Protein AF-A0A956DW83-F1 (afdb_monomer)

Solvent-accessible surface area (backbone atoms only — not comparable to full-atom values): 15510 Å² total; per-residue (Å²): 134,89,87,80,88,87,86,87,84,90,81,89,78,90,74,82,85,78,83,70,83,77,77,75,74,77,67,80,78,74,67,76,78,57,86,72,76,77,81,81,61,69,65,43,69,64,76,50,63,42,50,81,51,61,65,41,52,78,54,50,47,85,55,55,62,46,58,72,47,48,16,15,59,48,55,64,48,57,68,43,86,87,55,35,59,82,58,75,63,76,93,70,26,59,56,56,79,58,51,62,58,68,69,54,41,71,75,66,36,94,62,54,44,25,41,69,56,58,48,85,41,31,36,69,71,87,57,88,87,39,40,38,32,74,30,52,39,54,28,26,18,51,29,24,65,22,53,37,20,34,46,33,27,50,47,88,65,59,54,33,47,51,31,33,54,43,70,86,76,58,67,54,47,24,30,46,28,37,41,37,30,35,25,11,40,42,31,36,29,42,31,36,17,47,40,60,82,90,43,99,74,19,69,72,45,77,44,82,39,85,33,86,36,57,73,52,72,44,78,46,66,50,44,69,42,73,94,77,71,45,71,42,57,67,30,85,34,68,87,58,31,65,35,27,42,33,47,26,40,36,59,92,53,103,78,34,40,14,39,34,33,38,17,26,54,40,42,27,39,30,75,118

Mean predicted aligned error: 11.22 Å

Structure (mmCIF, N/CA/C/O backbone):
data_AF-A0A956DW83-F1
#
_entry.id   AF-A0A956DW83-F1
#
loop_
_atom_site.group_PDB
_atom_site.id
_atom_site.type_symbol
_atom_site.label_atom_id
_atom_site.label_alt_id
_atom_site.label_comp_id
_atom_site.label_asym_id
_atom_site.label_entity_id
_atom_site.label_seq_id
_atom_site.pdbx_PDB_ins_code
_atom_site.Cartn_x
_atom_site.Cartn_y
_atom_site.Cartn_z
_atom_site.occupancy
_atom_site.B_iso_or_equiv
_atom_site.auth_seq_id
_atom_site.auth_comp_id
_atom_site.auth_asym_id
_atom_site.auth_atom_id
_atom_site.pdbx_PDB_model_num
ATOM 1 N N . MET A 1 1 ? -67.455 -29.304 39.550 1.00 46.34 1 MET A N 1
ATOM 2 C CA . MET A 1 1 ? -68.415 -29.579 38.457 1.00 46.34 1 MET A CA 1
ATOM 3 C C . MET A 1 1 ? -67.577 -29.706 37.185 1.00 46.34 1 MET A C 1
ATOM 5 O O . MET A 1 1 ? -67.110 -28.689 36.711 1.00 46.34 1 MET A O 1
ATOM 9 N N . MET A 1 2 ? -67.048 -30.864 36.772 1.00 48.38 2 MET A N 1
ATOM 10 C CA . MET A 1 2 ? -67.710 -32.094 36.299 1.00 48.38 2 MET A CA 1
ATOM 11 C C . MET A 1 2 ? -68.859 -31.820 35.325 1.00 48.38 2 MET A C 1
ATOM 13 O O . MET A 1 2 ? -69.961 -31.599 35.806 1.00 48.38 2 MET A O 1
ATOM 17 N N . VAL A 1 3 ? -68.594 -31.903 34.011 1.00 48.09 3 VAL A N 1
ATOM 18 C CA . VAL A 1 3 ? -69.379 -32.685 33.029 1.00 48.09 3 VAL A CA 1
ATOM 19 C C . VAL A 1 3 ? -68.431 -33.176 31.919 1.00 48.09 3 VAL A C 1
ATOM 21 O O . VAL A 1 3 ? -67.536 -32.456 31.486 1.00 48.09 3 VAL A O 1
ATOM 24 N N . ALA A 1 4 ? -68.615 -34.433 31.520 1.00 46.31 4 ALA A N 1
ATOM 25 C CA . ALA A 1 4 ? -67.810 -35.215 30.588 1.00 46.31 4 ALA A CA 1
ATOM 26 C C . ALA A 1 4 ? -68.412 -35.281 29.161 1.00 46.31 4 ALA A C 1
ATOM 28 O O . ALA A 1 4 ? -69.623 -35.166 29.032 1.00 46.31 4 ALA A O 1
ATOM 29 N N . SER A 1 5 ? -67.538 -35.530 28.160 1.00 52.44 5 SER A N 1
ATOM 30 C CA . SER A 1 5 ? -67.631 -36.379 26.927 1.00 52.44 5 SER A CA 1
ATOM 31 C C . SER A 1 5 ? -68.971 -36.548 26.162 1.00 52.44 5 SER A C 1
ATOM 33 O O . SER A 1 5 ? -69.990 -36.740 26.817 1.00 52.44 5 SER A O 1
ATOM 35 N N . PRO A 1 6 ? -68.994 -36.700 24.801 1.00 58.94 6 PRO A N 1
ATOM 36 C CA . PRO A 1 6 ? -68.433 -37.920 24.171 1.00 58.94 6 PRO A CA 1
ATOM 37 C C . PRO A 1 6 ? -67.983 -37.898 22.668 1.00 58.94 6 PRO A C 1
ATOM 39 O O . PRO A 1 6 ? -68.499 -37.177 21.828 1.00 58.94 6 PRO A O 1
ATOM 42 N N . LYS A 1 7 ? -67.035 -38.807 22.369 1.00 49.94 7 LYS A N 1
ATOM 43 C CA . LYS A 1 7 ? -66.945 -39.843 21.298 1.00 49.94 7 LYS A CA 1
ATOM 44 C C . LYS A 1 7 ? -67.271 -39.609 19.793 1.00 49.94 7 LYS A C 1
ATOM 46 O O . LYS A 1 7 ? -68.413 -39.403 19.416 1.00 49.94 7 LYS A O 1
ATOM 51 N N . LEU A 1 8 ? -66.275 -40.060 18.999 1.00 50.69 8 LEU A N 1
ATOM 52 C CA . LEU A 1 8 ? -66.293 -40.947 17.803 1.00 50.69 8 LEU A CA 1
ATOM 53 C C . LEU A 1 8 ? -66.839 -40.446 16.450 1.00 50.69 8 LEU A C 1
ATOM 55 O O . LEU A 1 8 ? -68.034 -40.241 16.303 1.00 50.69 8 LEU A O 1
ATOM 59 N N . LEU A 1 9 ? -66.003 -40.564 15.402 1.00 48.97 9 LEU A N 1
ATOM 60 C CA . LEU A 1 9 ? -66.235 -41.523 14.304 1.00 48.97 9 LEU A CA 1
ATOM 61 C C . LEU A 1 9 ? -64.979 -41.753 13.443 1.00 48.97 9 LEU A C 1
ATOM 63 O O . LEU A 1 9 ? -64.268 -40.830 13.061 1.00 48.97 9 LEU A O 1
ATOM 67 N N . ARG A 1 10 ? -64.721 -43.038 13.174 1.00 55.72 10 ARG A N 1
ATOM 68 C CA . ARG A 1 10 ? -63.717 -43.572 12.246 1.00 55.72 10 ARG A CA 1
ATOM 69 C C . ARG A 1 10 ? -64.159 -43.331 10.799 1.00 55.72 10 ARG A C 1
ATOM 71 O O . ARG A 1 10 ? -65.319 -43.580 10.489 1.00 55.72 10 ARG A O 1
ATOM 78 N N . ALA A 1 11 ? -63.213 -43.046 9.909 1.00 45.75 11 ALA A N 1
ATOM 79 C CA . ALA A 1 11 ? -63.318 -43.425 8.503 1.00 45.75 11 ALA A CA 1
ATOM 80 C C . ALA A 1 11 ? -61.955 -43.928 8.012 1.00 45.75 11 ALA A C 1
ATOM 82 O O . ALA A 1 11 ? -61.006 -43.180 7.802 1.00 45.75 11 ALA A O 1
ATOM 83 N N . THR A 1 12 ? -61.880 -45.248 7.900 1.00 54.91 12 THR A N 1
ATOM 84 C CA . THR A 1 12 ? -60.897 -46.018 7.147 1.00 54.91 12 THR A CA 1
ATOM 85 C C . THR A 1 12 ? -61.056 -45.729 5.656 1.00 54.91 12 THR A C 1
ATOM 87 O O . THR A 1 12 ? -62.099 -46.054 5.093 1.00 54.91 12 THR A O 1
ATOM 90 N N . ALA A 1 13 ? -60.026 -45.192 5.005 1.00 48.50 13 ALA A N 1
ATOM 91 C CA . ALA A 1 13 ? -59.905 -45.219 3.552 1.00 48.50 13 ALA A CA 1
ATOM 92 C C . ALA A 1 13 ? -58.630 -45.984 3.195 1.00 48.50 13 ALA A C 1
ATOM 94 O O . ALA A 1 13 ? -57.511 -45.530 3.426 1.00 48.50 13 ALA A O 1
ATOM 95 N N . TRP A 1 14 ? -58.844 -47.202 2.708 1.00 47.75 14 TRP A N 1
ATOM 96 C CA . TRP A 1 14 ? -57.849 -48.020 2.041 1.00 47.75 14 TRP A CA 1
ATOM 97 C C . TRP A 1 14 ? -57.497 -47.351 0.712 1.00 47.75 14 TRP A C 1
ATOM 99 O O . TRP A 1 14 ? -58.364 -47.226 -0.149 1.00 47.75 14 TRP A O 1
ATOM 109 N N . SER A 1 15 ? -56.237 -46.967 0.536 1.00 50.09 15 SER A N 1
ATOM 110 C CA . SER A 1 15 ? -55.698 -46.586 -0.769 1.00 50.09 15 SER A CA 1
ATOM 111 C C . SER A 1 15 ? -54.535 -47.507 -1.089 1.00 50.09 15 SER A C 1
ATOM 113 O O . SER A 1 15 ? -53.575 -47.626 -0.330 1.00 50.09 15 SER A O 1
ATOM 115 N N . ALA A 1 16 ? -54.715 -48.220 -2.193 1.00 47.06 16 ALA A N 1
ATOM 116 C CA . ALA A 1 16 ? -53.855 -49.262 -2.709 1.00 47.06 16 ALA A CA 1
ATOM 117 C C . ALA A 1 16 ? -52.392 -48.810 -2.815 1.00 47.06 16 ALA A C 1
ATOM 119 O O . ALA A 1 16 ? -52.086 -47.807 -3.462 1.00 47.06 16 ALA A O 1
ATOM 120 N N . LEU A 1 17 ? -51.491 -49.604 -2.230 1.00 44.12 17 LEU A N 1
ATOM 121 C CA . LEU A 1 17 ? -50.081 -49.608 -2.599 1.00 44.12 17 LEU A CA 1
ATOM 122 C C . LEU A 1 17 ? -49.974 -50.002 -4.079 1.00 44.12 17 LEU A C 1
ATOM 124 O O . LEU A 1 17 ? -50.038 -51.182 -4.421 1.00 44.12 17 LEU A O 1
ATOM 128 N N . TYR A 1 18 ? -49.779 -49.021 -4.955 1.00 45.72 18 TYR A N 1
ATOM 129 C CA . TYR A 1 18 ? -49.138 -49.261 -6.240 1.00 45.72 18 TYR A CA 1
ATOM 130 C C . TYR A 1 18 ? -47.630 -49.333 -5.995 1.00 45.72 18 TYR A C 1
ATOM 132 O O . TYR A 1 18 ? -46.951 -48.316 -5.869 1.00 45.72 18 TYR A O 1
ATOM 140 N N . LEU A 1 19 ? -47.111 -50.557 -5.902 1.00 44.66 19 LEU A N 1
ATOM 141 C CA . LEU A 1 19 ? -45.690 -50.838 -6.072 1.00 44.66 19 LEU A CA 1
ATOM 142 C C . LEU A 1 19 ? -45.335 -50.553 -7.535 1.00 44.66 19 LEU A C 1
ATOM 144 O O . LEU A 1 19 ? -45.437 -51.427 -8.391 1.00 44.66 19 LEU A O 1
ATOM 148 N N . VAL A 1 20 ? -44.954 -49.312 -7.831 1.00 50.88 20 VAL A N 1
ATOM 149 C CA . VAL A 1 20 ? -44.184 -49.018 -9.040 1.00 50.88 20 VAL A CA 1
ATOM 150 C C . VAL A 1 20 ? -42.771 -49.530 -8.766 1.00 50.88 20 VAL A C 1
ATOM 152 O O . VAL A 1 20 ? -42.139 -49.042 -7.825 1.00 50.88 20 VAL A O 1
ATOM 155 N N . PRO A 1 21 ? -42.243 -50.501 -9.531 1.00 46.41 21 PRO A N 1
ATOM 156 C CA . PRO A 1 21 ? -40.825 -50.789 -9.482 1.00 46.41 21 PRO A CA 1
ATOM 157 C C . PRO A 1 21 ? -40.113 -49.573 -10.079 1.00 46.41 21 PRO A C 1
ATOM 159 O O . PRO A 1 21 ? -39.973 -49.455 -11.296 1.00 46.41 21 PRO A O 1
ATOM 162 N N . LEU A 1 22 ? -39.689 -48.636 -9.226 1.00 49.66 22 LEU A N 1
ATOM 163 C CA . LEU A 1 22 ? -38.626 -47.713 -9.593 1.00 49.66 22 LEU A CA 1
ATOM 164 C C . LEU A 1 22 ? -37.387 -48.587 -9.783 1.00 49.66 22 LEU A C 1
ATOM 166 O O . LEU A 1 22 ? -36.686 -48.930 -8.831 1.00 49.66 22 LEU A O 1
ATOM 170 N N . ALA A 1 23 ? -37.141 -48.985 -11.027 1.00 50.56 23 ALA A N 1
ATOM 171 C CA . ALA A 1 23 ? -35.805 -49.323 -11.461 1.00 50.56 23 ALA A CA 1
ATOM 172 C C . ALA A 1 23 ? -34.980 -48.042 -11.304 1.00 50.56 23 ALA A C 1
ATOM 174 O O . ALA A 1 23 ? -34.901 -47.217 -12.212 1.00 50.56 23 ALA A O 1
ATOM 175 N N . VAL A 1 24 ? -34.424 -47.840 -10.107 1.00 53.03 24 VAL A N 1
ATOM 176 C CA . VAL A 1 24 ? -33.312 -46.922 -9.904 1.00 53.03 24 VAL A CA 1
ATOM 177 C C . VAL A 1 24 ? -32.179 -47.539 -10.703 1.00 53.03 24 VAL A C 1
ATOM 179 O O . VAL A 1 24 ? -31.464 -48.423 -10.232 1.00 53.03 24 VAL A O 1
ATOM 182 N N . ALA A 1 25 ? -32.075 -47.133 -11.965 1.00 51.25 25 ALA A N 1
ATOM 183 C CA . ALA A 1 25 ? -30.834 -47.243 -12.689 1.00 51.25 25 ALA A CA 1
ATOM 184 C C . ALA A 1 25 ? -29.830 -46.449 -11.854 1.00 51.25 25 ALA A C 1
ATOM 186 O O . ALA A 1 25 ? -29.801 -45.220 -11.898 1.00 51.25 25 ALA A O 1
ATOM 187 N N . LEU A 1 26 ? -29.059 -47.164 -11.034 1.00 52.94 26 LEU A N 1
ATOM 188 C CA . LEU A 1 26 ? -27.782 -46.708 -10.516 1.00 52.94 26 LEU A CA 1
ATOM 189 C C . LEU A 1 26 ? -26.896 -46.507 -11.746 1.00 52.94 26 LEU A C 1
ATOM 191 O O . LEU A 1 26 ? -26.059 -47.342 -12.075 1.00 52.94 26 LEU A O 1
ATOM 195 N N . ALA A 1 27 ? -27.146 -45.427 -12.487 1.00 54.97 27 ALA A N 1
ATOM 196 C CA . ALA A 1 27 ? -26.129 -44.859 -13.332 1.00 54.97 27 ALA A CA 1
ATOM 197 C C . ALA A 1 27 ? -24.989 -44.546 -12.362 1.00 54.97 27 ALA A C 1
ATOM 199 O O . ALA A 1 27 ? -25.228 -43.820 -11.390 1.00 54.97 27 ALA A O 1
ATOM 200 N N . PRO A 1 28 ? -23.794 -45.132 -12.533 1.00 56.00 28 PRO A N 1
ATOM 201 C CA . PRO A 1 28 ? -22.649 -44.664 -11.791 1.00 56.00 28 PRO A CA 1
ATOM 202 C C . PRO A 1 28 ? -22.510 -43.192 -12.159 1.00 56.00 28 PRO A C 1
ATOM 204 O O . PRO A 1 28 ? -22.064 -42.845 -13.249 1.00 56.00 28 PRO A O 1
ATOM 207 N N . THR A 1 29 ? -22.923 -42.308 -11.256 1.00 58.72 29 THR A N 1
ATOM 208 C CA . THR A 1 29 ? -22.487 -40.922 -11.248 1.00 58.72 29 THR A CA 1
ATOM 209 C C . THR A 1 29 ? -21.026 -40.941 -10.823 1.00 58.72 29 THR A C 1
ATOM 211 O O . THR A 1 29 ? -20.645 -40.392 -9.796 1.00 58.72 29 THR A O 1
ATOM 214 N N . THR A 1 30 ? -20.177 -41.552 -11.648 1.00 55.62 30 THR A N 1
ATOM 215 C CA . THR A 1 30 ? -18.829 -41.058 -11.885 1.00 55.62 30 THR A CA 1
ATOM 216 C C . THR A 1 30 ? -18.998 -39.737 -12.630 1.00 55.62 30 THR A C 1
ATOM 218 O O . THR A 1 30 ? -18.646 -39.607 -13.799 1.00 55.62 30 THR A O 1
ATOM 221 N N . ALA A 1 31 ? -19.640 -38.767 -11.974 1.00 60.16 31 ALA A N 1
ATOM 222 C CA . ALA A 1 31 ? -19.435 -37.379 -12.297 1.00 60.16 31 ALA A CA 1
ATOM 223 C C . ALA A 1 31 ? -17.948 -37.185 -12.038 1.00 60.16 31 ALA A C 1
ATOM 225 O O . ALA A 1 31 ? -17.481 -37.322 -10.907 1.00 60.16 31 ALA A O 1
ATOM 226 N N . CYS A 1 32 ? -17.209 -37.056 -13.130 1.00 57.06 32 CYS A N 1
ATOM 227 C CA . CYS A 1 32 ? -15.780 -36.874 -13.138 1.00 57.06 32 CYS A CA 1
ATOM 228 C C . CYS A 1 32 ? -15.461 -35.620 -12.323 1.00 57.06 32 CYS A C 1
ATOM 230 O O . CYS A 1 32 ? -15.428 -34.519 -12.866 1.00 57.06 32 CYS A O 1
ATOM 232 N N . PHE A 1 33 ? -15.194 -35.783 -11.028 1.00 59.16 33 PHE A N 1
ATOM 233 C CA . PHE A 1 33 ? -14.235 -34.928 -10.358 1.00 59.16 33 PHE A CA 1
ATOM 234 C C . PHE A 1 33 ? -12.913 -35.219 -11.061 1.00 59.16 33 PHE A C 1
ATOM 236 O O . PHE A 1 33 ? -12.160 -36.114 -10.678 1.00 59.16 33 PHE A O 1
ATOM 243 N N . GLY A 1 34 ? -12.684 -34.520 -12.177 1.00 67.75 34 GLY A N 1
ATOM 244 C CA . GLY A 1 34 ? -11.334 -34.336 -12.676 1.00 67.75 34 GLY A CA 1
ATOM 245 C C . GLY A 1 34 ? -10.463 -33.813 -11.531 1.00 67.75 34 GLY A C 1
ATOM 246 O O . GLY A 1 34 ? -11.001 -33.344 -10.521 1.00 67.75 34 GLY A O 1
ATOM 247 N N . PRO A 1 35 ? -9.132 -33.921 -11.646 1.00 64.75 35 PRO A N 1
ATOM 248 C CA . PRO A 1 35 ? -8.252 -33.319 -10.657 1.00 64.75 35 PRO A CA 1
ATOM 249 C C . PRO A 1 35 ? -8.718 -31.881 -10.411 1.00 64.75 35 PRO A C 1
ATOM 251 O O . PRO A 1 35 ? -8.858 -31.104 -11.359 1.00 64.75 35 PRO A O 1
ATOM 254 N N . LEU A 1 36 ? -9.059 -31.581 -9.153 1.00 56.66 36 LEU A N 1
ATOM 255 C CA . LEU A 1 36 ? -9.350 -30.213 -8.746 1.00 56.66 36 LEU A CA 1
ATOM 256 C C . LEU A 1 36 ? -8.126 -29.372 -9.135 1.00 56.66 36 LEU A C 1
ATOM 258 O O . LEU A 1 36 ? -7.003 -29.880 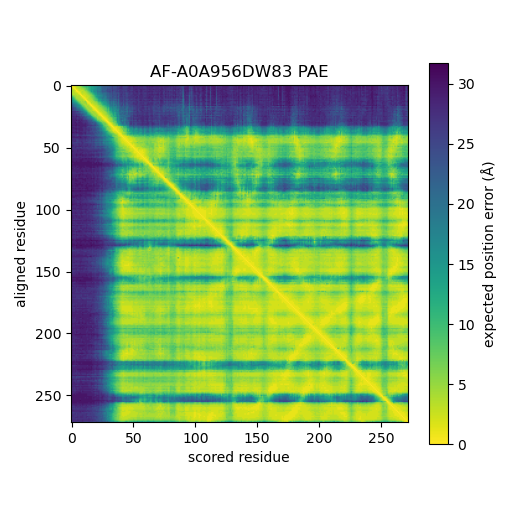-9.016 1.00 56.66 36 LEU A O 1
ATOM 262 N N . PRO A 1 37 ? -8.315 -28.141 -9.640 1.00 64.06 37 PRO A N 1
ATOM 263 C CA . PRO A 1 37 ? -7.184 -27.257 -9.877 1.00 64.06 37 PRO A CA 1
ATOM 264 C C . PRO A 1 37 ? -6.361 -27.157 -8.590 1.00 64.06 37 PRO A C 1
ATOM 266 O O . PRO A 1 37 ? -6.914 -27.256 -7.490 1.00 64.06 37 PRO A O 1
ATOM 269 N N . GLU A 1 38 ? -5.044 -27.010 -8.731 1.00 65.00 38 GLU A N 1
ATOM 270 C CA . GLU A 1 38 ? -4.185 -26.754 -7.576 1.00 65.00 38 GLU A CA 1
ATOM 271 C C . GLU A 1 38 ? -4.765 -25.588 -6.772 1.00 65.00 38 GLU A C 1
ATOM 273 O O . GLU A 1 38 ? -5.288 -24.627 -7.349 1.00 65.00 38 GLU A O 1
ATOM 278 N N . ALA A 1 39 ? -4.737 -25.715 -5.443 1.00 66.94 39 ALA A N 1
ATOM 279 C CA . ALA A 1 39 ? -5.221 -24.659 -4.572 1.00 66.94 39 ALA A CA 1
ATOM 280 C C . ALA A 1 39 ? -4.480 -23.367 -4.930 1.00 66.94 39 ALA A C 1
ATOM 282 O O . ALA A 1 39 ? -3.250 -23.346 -4.986 1.00 66.94 39 ALA A O 1
ATOM 283 N N . LEU A 1 40 ? -5.238 -22.313 -5.220 1.00 70.06 40 LEU A N 1
ATOM 284 C CA . LEU A 1 40 ? -4.676 -20.995 -5.470 1.00 70.06 40 LEU A CA 1
ATOM 285 C C . LEU A 1 40 ? -3.969 -20.534 -4.191 1.00 70.06 40 LEU A C 1
ATOM 287 O O . LEU A 1 40 ? -4.599 -20.432 -3.141 1.00 70.06 40 LEU A O 1
ATOM 291 N N . THR A 1 41 ? -2.662 -20.291 -4.277 1.00 83.38 41 THR A N 1
ATOM 292 C CA . THR A 1 41 ? -1.901 -19.661 -3.195 1.00 83.38 41 THR A CA 1
ATOM 293 C C . THR A 1 41 ? -2.122 -18.157 -3.266 1.00 83.38 41 THR A C 1
ATOM 295 O O . THR A 1 41 ? -1.749 -17.527 -4.258 1.00 83.38 41 THR A O 1
ATOM 298 N N . CYS A 1 42 ? -2.717 -17.596 -2.217 1.00 86.44 42 CYS A N 1
ATOM 299 C CA . CYS A 1 42 ? -3.006 -16.172 -2.100 1.00 86.44 42 CYS A CA 1
ATOM 300 C C . CYS A 1 42 ? -2.045 -15.498 -1.099 1.00 86.44 42 CYS A C 1
ATOM 302 O O . CYS A 1 42 ? -1.901 -16.017 0.008 1.00 86.44 42 CYS A O 1
ATOM 304 N N . PRO A 1 43 ? -1.430 -14.347 -1.442 1.00 87.25 43 PRO A N 1
ATOM 305 C CA . PRO A 1 43 ? -1.373 -13.766 -2.785 1.00 87.25 43 PRO A CA 1
ATOM 306 C C . PRO A 1 43 ? -0.366 -14.527 -3.683 1.00 87.25 43 PRO A C 1
ATOM 308 O O . PRO A 1 43 ? 0.649 -15.036 -3.199 1.00 87.25 43 PRO A O 1
ATOM 311 N N . PRO A 1 44 ? -0.592 -14.611 -5.005 1.00 88.44 44 PRO A N 1
ATOM 312 C CA . PRO A 1 44 ? 0.297 -15.319 -5.922 1.00 88.44 44 PRO A CA 1
ATOM 313 C C . PRO A 1 44 ? 1.627 -14.578 -6.090 1.00 88.44 44 PRO A C 1
ATOM 315 O O . PRO A 1 44 ? 1.747 -13.390 -5.797 1.00 88.44 44 PRO A O 1
ATOM 318 N N . ALA A 1 45 ? 2.655 -15.253 -6.604 1.00 88.75 45 ALA A N 1
ATOM 319 C CA . ALA A 1 45 ? 3.906 -14.592 -6.984 1.00 88.75 45 ALA A CA 1
ATOM 320 C C . ALA A 1 45 ? 3.679 -13.504 -8.054 1.00 88.75 45 ALA A C 1
ATOM 322 O O . ALA A 1 45 ? 2.644 -13.470 -8.722 1.00 88.75 45 ALA A O 1
ATOM 323 N N . ALA A 1 46 ? 4.672 -12.634 -8.250 1.00 86.19 46 ALA A N 1
ATOM 324 C CA . ALA A 1 46 ? 4.600 -11.611 -9.284 1.00 86.19 46 ALA A CA 1
ATOM 325 C C . ALA A 1 46 ? 4.353 -12.211 -10.672 1.00 86.19 46 ALA A C 1
ATOM 327 O O . ALA A 1 46 ? 5.121 -13.055 -11.139 1.00 86.19 46 ALA A O 1
ATOM 328 N N . LYS A 1 47 ? 3.306 -11.741 -11.361 1.00 85.69 47 LYS A N 1
ATOM 329 C CA . LYS A 1 47 ? 2.982 -12.226 -12.716 1.00 85.69 47 LYS A CA 1
ATOM 330 C C . LYS A 1 47 ? 3.949 -11.692 -13.763 1.00 85.69 47 LYS A C 1
ATOM 332 O O . LYS A 1 47 ? 4.083 -12.274 -14.838 1.00 85.69 47 LYS A O 1
ATOM 337 N N . VAL A 1 48 ? 4.613 -10.579 -13.461 1.00 82.62 48 VAL A N 1
ATOM 338 C CA . VAL A 1 48 ? 5.596 -9.968 -14.347 1.00 82.62 48 VAL A CA 1
ATOM 339 C C . VAL A 1 48 ? 6.975 -10.034 -13.727 1.00 82.62 48 VAL A C 1
ATOM 341 O O . VAL A 1 48 ? 7.199 -9.621 -12.590 1.00 82.62 48 VAL A O 1
ATOM 344 N N . LYS A 1 49 ? 7.917 -10.568 -14.498 1.00 84.38 49 LYS A N 1
ATOM 345 C CA . LYS A 1 49 ? 9.311 -10.642 -14.090 1.00 84.38 49 LYS A CA 1
ATOM 346 C C . LYS A 1 49 ? 9.942 -9.256 -14.175 1.00 84.38 49 LYS A C 1
ATOM 348 O O . LYS A 1 49 ? 9.861 -8.616 -15.223 1.00 84.38 49 LYS A O 1
ATOM 353 N N . ALA A 1 50 ? 10.605 -8.839 -13.101 1.00 83.12 50 ALA A N 1
ATOM 354 C CA . ALA A 1 50 ? 11.397 -7.624 -13.128 1.00 83.12 50 ALA A CA 1
ATOM 355 C C . ALA A 1 50 ? 12.636 -7.790 -14.030 1.00 83.12 50 ALA A C 1
ATOM 357 O O . ALA A 1 50 ? 13.272 -8.846 -14.077 1.00 83.12 50 ALA A O 1
ATOM 358 N N . GLY A 1 51 ? 12.957 -6.742 -14.777 1.00 83.19 51 GLY A N 1
ATOM 359 C CA . GLY A 1 51 ? 14.222 -6.544 -15.464 1.00 83.19 51 GLY A CA 1
ATOM 360 C C . GLY A 1 51 ? 15.269 -5.905 -14.549 1.00 83.19 51 GLY A C 1
ATOM 361 O O . GLY A 1 51 ? 15.082 -5.762 -13.344 1.00 83.19 51 GLY A O 1
ATOM 362 N N . ASN A 1 52 ? 16.392 -5.487 -15.135 1.00 80.56 52 ASN A N 1
ATOM 363 C CA . ASN A 1 52 ? 17.435 -4.794 -14.386 1.00 80.56 52 ASN A CA 1
ATOM 364 C C . ASN A 1 52 ? 17.021 -3.340 -14.108 1.00 80.56 52 ASN A C 1
ATOM 366 O O . ASN A 1 52 ? 17.107 -2.496 -14.998 1.00 80.56 52 ASN A O 1
ATOM 370 N N . CYS A 1 53 ? 16.588 -3.057 -12.880 1.00 80.50 53 CYS A N 1
ATOM 371 C CA . CYS A 1 53 ? 16.181 -1.717 -12.458 1.00 80.50 53 CYS A CA 1
ATOM 372 C C . CYS A 1 53 ? 17.351 -0.818 -12.015 1.00 80.50 53 CYS A C 1
ATOM 374 O O . CYS A 1 53 ? 17.153 0.381 -11.855 1.00 80.50 53 CYS A O 1
ATOM 376 N N . LEU A 1 54 ? 18.574 -1.339 -11.847 1.00 80.44 54 LEU A N 1
ATOM 377 C CA . LEU A 1 54 ? 19.715 -0.528 -11.388 1.00 80.44 54 LEU A CA 1
ATOM 378 C C . LEU A 1 54 ? 20.045 0.665 -12.309 1.00 80.44 54 LEU A C 1
ATOM 380 O O . 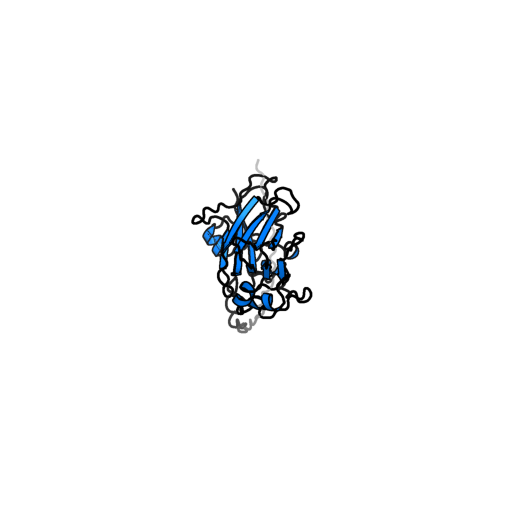LEU A 1 54 ? 20.184 1.769 -11.786 1.00 80.44 54 LEU A O 1
ATOM 384 N N . PRO A 1 55 ? 20.101 0.521 -13.652 1.00 78.50 55 PRO A N 1
ATOM 385 C CA . PRO A 1 55 ? 20.446 1.638 -14.536 1.00 78.50 55 PRO A CA 1
ATOM 386 C C . PRO A 1 55 ? 19.467 2.812 -14.440 1.00 78.50 55 PRO A C 1
ATOM 388 O O . PRO A 1 55 ? 19.861 3.966 -14.591 1.00 78.50 55 PRO A O 1
ATOM 391 N N . VAL A 1 56 ? 18.199 2.502 -14.163 1.00 74.50 56 VAL A N 1
ATOM 392 C CA . VAL A 1 56 ? 17.111 3.468 -13.986 1.00 74.50 56 VAL A CA 1
ATOM 393 C C . VAL A 1 56 ? 17.306 4.288 -12.716 1.00 74.50 56 VAL A C 1
ATOM 395 O O . VAL A 1 56 ? 17.031 5.483 -12.712 1.00 74.50 56 VAL A O 1
ATOM 398 N N . LEU A 1 57 ? 17.785 3.653 -11.645 1.00 74.69 57 LEU A N 1
ATOM 399 C CA . LEU A 1 57 ? 18.043 4.321 -10.372 1.00 74.69 57 LEU A CA 1
ATOM 400 C C . LEU A 1 57 ? 19.309 5.167 -10.400 1.00 74.69 57 LEU A C 1
ATOM 402 O O . LEU A 1 57 ? 19.321 6.248 -9.819 1.00 74.69 57 LEU A O 1
ATOM 406 N N . GLU A 1 58 ? 20.358 4.672 -11.061 1.00 77.94 58 GLU A N 1
ATOM 407 C CA . GLU A 1 58 ? 21.650 5.356 -11.168 1.00 77.94 58 GLU A CA 1
ATOM 408 C C . GLU A 1 58 ? 21.590 6.576 -12.091 1.00 77.94 58 GLU A C 1
ATOM 410 O O . GLU A 1 58 ? 22.311 7.547 -11.877 1.00 77.94 58 GLU A O 1
ATOM 415 N N . ASN A 1 59 ? 20.740 6.530 -13.120 1.00 74.00 59 ASN A N 1
ATOM 416 C CA . ASN A 1 59 ? 20.571 7.609 -14.088 1.00 74.00 59 ASN A CA 1
ATOM 417 C C . ASN A 1 59 ? 19.077 7.869 -14.315 1.00 74.00 59 ASN A C 1
ATOM 419 O O . ASN A 1 59 ? 18.562 7.552 -15.394 1.00 74.00 59 ASN A O 1
ATOM 423 N N . PRO A 1 60 ? 18.366 8.419 -13.312 1.00 69.44 60 PRO A N 1
ATOM 424 C CA . PRO A 1 60 ? 16.953 8.708 -13.465 1.00 69.44 60 PRO A CA 1
ATOM 425 C C . PRO A 1 60 ? 16.778 9.686 -14.635 1.00 69.44 60 PRO A C 1
ATOM 427 O O . PRO A 1 60 ? 17.457 10.719 -14.685 1.00 69.44 60 PRO A O 1
ATOM 430 N N . PRO A 1 61 ? 15.917 9.380 -15.618 1.00 64.50 61 PRO A N 1
ATOM 431 C CA . PRO A 1 61 ? 15.637 10.324 -16.688 1.00 64.50 61 PRO A CA 1
ATOM 432 C C . PRO A 1 61 ? 15.009 11.588 -16.086 1.00 64.50 61 PRO A C 1
ATOM 434 O O . PRO A 1 61 ? 14.234 11.514 -15.133 1.00 64.50 61 PRO A O 1
ATOM 437 N N . MET A 1 62 ? 15.337 12.759 -16.638 1.00 61.72 62 MET A N 1
ATOM 438 C CA . MET A 1 62 ? 14.703 14.001 -16.192 1.00 61.72 62 MET A CA 1
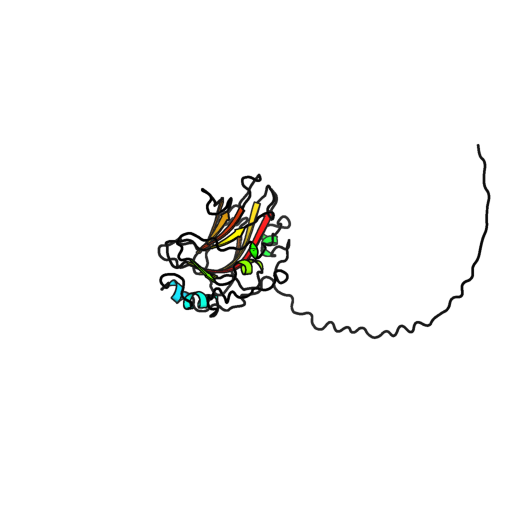ATOM 439 C C . MET A 1 62 ? 13.206 13.982 -16.511 1.00 61.72 62 MET A C 1
ATOM 441 O O . MET A 1 62 ? 12.816 13.685 -17.642 1.00 61.72 62 MET A O 1
ATOM 445 N N . GLY A 1 63 ? 12.386 14.375 -15.536 1.00 62.66 63 GLY A N 1
ATOM 446 C CA . GLY A 1 63 ? 10.933 14.346 -15.659 1.00 62.66 63 GLY A CA 1
ATOM 447 C C . GLY A 1 63 ? 10.374 12.984 -15.280 1.00 62.66 63 GLY A C 1
ATOM 448 O O . GLY A 1 63 ? 10.919 12.299 -14.408 1.00 62.66 63 GLY A O 1
ATOM 449 N N . CYS A 1 64 ? 9.275 12.601 -15.932 1.00 61.72 64 CYS A N 1
ATOM 450 C CA . CYS A 1 64 ? 8.734 11.289 -15.670 1.00 61.72 64 CYS A CA 1
ATOM 451 C C . CYS A 1 64 ? 9.675 10.200 -16.190 1.00 61.72 64 CYS A C 1
ATOM 453 O O . CYS A 1 64 ? 10.151 10.311 -17.321 1.00 61.72 64 CYS A O 1
ATOM 455 N N . PHE A 1 65 ? 9.930 9.162 -15.382 1.00 60.53 65 PHE A N 1
ATOM 456 C CA . PHE A 1 65 ? 10.564 7.917 -15.804 1.00 60.53 65 PHE A CA 1
ATOM 457 C C . PHE A 1 65 ? 10.094 7.568 -17.213 1.00 60.53 65 PHE A C 1
ATOM 459 O O . PHE A 1 65 ? 8.922 7.269 -17.426 1.00 60.53 65 PHE A O 1
ATOM 466 N N . GLY A 1 66 ? 10.982 7.682 -18.202 1.00 56.41 66 GLY A N 1
ATOM 467 C CA . GLY A 1 66 ? 10.655 7.271 -19.561 1.00 56.41 66 GLY A CA 1
ATOM 468 C C . GLY A 1 66 ? 10.167 5.819 -19.565 1.00 56.41 66 GLY A C 1
ATOM 469 O O . GLY A 1 66 ? 10.383 5.075 -18.606 1.00 56.41 66 GLY A O 1
ATOM 470 N N . SER A 1 67 ? 9.543 5.385 -20.657 1.00 60.41 67 SER A N 1
ATOM 471 C CA . SER A 1 67 ? 9.046 4.009 -20.818 1.00 60.41 67 SER A CA 1
ATOM 472 C C . SER A 1 67 ? 10.069 2.931 -20.421 1.00 60.41 67 SER A C 1
ATOM 474 O O . SER A 1 67 ? 9.687 1.889 -19.898 1.00 60.41 67 SER A O 1
ATOM 476 N N . GLU A 1 68 ? 11.366 3.199 -20.589 1.00 62.22 68 GLU A N 1
ATOM 477 C CA . GLU A 1 68 ? 12.474 2.325 -20.183 1.00 62.22 68 GLU A CA 1
ATOM 478 C C . GLU A 1 68 ? 12.528 2.055 -18.674 1.00 62.22 68 GLU A C 1
ATOM 480 O O . GLU A 1 68 ? 12.777 0.930 -18.247 1.00 62.22 68 GLU A O 1
ATOM 485 N N . ALA A 1 69 ? 12.254 3.052 -17.846 1.00 62.19 69 ALA A N 1
ATOM 486 C CA . ALA A 1 69 ? 12.363 2.921 -16.405 1.00 62.19 69 ALA A CA 1
ATOM 487 C C . ALA A 1 69 ? 11.230 2.094 -15.797 1.00 62.19 69 ALA A C 1
ATOM 489 O O . ALA A 1 69 ? 11.445 1.200 -14.980 1.00 62.19 69 ALA A O 1
ATOM 490 N N . LEU A 1 70 ? 10.023 2.326 -16.290 1.00 67.56 70 LEU A N 1
ATOM 491 C CA . LEU A 1 70 ? 8.830 1.608 -15.860 1.00 67.56 70 LEU A CA 1
ATOM 492 C C . LEU A 1 70 ? 8.775 0.212 -16.495 1.00 67.56 70 LEU A C 1
ATOM 494 O O . LEU A 1 70 ? 8.197 -0.711 -15.921 1.00 67.56 70 LEU A O 1
ATOM 498 N N . SER A 1 71 ? 9.487 0.006 -17.613 1.00 69.56 71 SER A N 1
ATOM 499 C CA . SER A 1 71 ? 9.676 -1.318 -18.205 1.00 69.56 71 SER A CA 1
ATOM 500 C C . SER A 1 71 ? 10.429 -2.293 -17.301 1.00 69.56 71 SER A C 1
ATOM 502 O O . SER A 1 71 ? 10.254 -3.500 -17.474 1.00 69.56 71 SER A O 1
ATOM 504 N N . CYS A 1 72 ? 11.227 -1.813 -16.336 1.00 76.31 72 CYS A N 1
ATOM 505 C CA . CYS A 1 72 ? 12.000 -2.702 -15.476 1.00 76.31 72 CYS A CA 1
ATOM 506 C C . CYS A 1 72 ? 11.091 -3.478 -14.505 1.00 76.31 72 CYS A C 1
ATOM 508 O O . CYS A 1 72 ? 11.223 -4.688 -14.431 1.00 76.31 72 CYS A O 1
ATOM 510 N N . LEU A 1 73 ? 10.107 -2.860 -13.839 1.00 72.38 73 LEU A N 1
ATOM 511 C CA . LEU A 1 73 ? 9.113 -3.598 -13.032 1.00 72.38 73 LEU A CA 1
ATOM 512 C C . LEU A 1 73 ? 7.934 -4.086 -13.887 1.00 72.38 73 LEU A C 1
ATOM 514 O O . LEU A 1 73 ? 7.397 -5.176 -13.685 1.00 72.38 73 LEU A O 1
ATOM 518 N N . GLY A 1 74 ? 7.559 -3.299 -14.896 1.00 67.75 74 GLY A N 1
ATOM 519 C CA . GLY A 1 74 ? 6.429 -3.563 -15.776 1.00 67.75 74 GLY A CA 1
ATOM 520 C C . GLY A 1 74 ? 6.687 -4.615 -16.853 1.00 67.75 74 GLY A C 1
ATOM 521 O O . GLY A 1 74 ? 5.744 -4.979 -17.550 1.00 67.75 74 GLY A O 1
ATOM 522 N N . GLY A 1 75 ? 7.914 -5.119 -17.013 1.00 64.12 75 GLY A N 1
ATOM 523 C CA . GLY A 1 75 ? 8.260 -6.112 -18.037 1.00 64.12 75 GLY A CA 1
ATOM 524 C C . GLY A 1 75 ? 8.023 -5.614 -19.467 1.00 64.12 75 GLY A C 1
ATOM 525 O O . GLY A 1 75 ? 7.550 -6.370 -20.312 1.00 64.12 75 GLY A O 1
ATOM 526 N N . GLY A 1 76 ? 8.284 -4.331 -19.731 1.00 58.75 76 GLY A N 1
ATOM 527 C CA . GLY A 1 76 ? 8.011 -3.709 -21.035 1.00 58.75 76 GLY A CA 1
ATOM 528 C C . GLY A 1 76 ? 6.579 -3.211 -21.241 1.00 58.75 76 GLY A C 1
ATOM 529 O O . GLY A 1 76 ? 6.275 -2.729 -22.330 1.00 58.75 76 GLY A O 1
ATOM 530 N N . ARG A 1 77 ? 5.706 -3.287 -20.225 1.00 61.84 77 ARG A N 1
ATOM 531 C CA . ARG A 1 77 ? 4.411 -2.591 -20.244 1.00 61.84 77 ARG A CA 1
ATOM 532 C C . ARG A 1 77 ? 4.661 -1.091 -20.419 1.00 61.84 77 ARG A C 1
ATOM 534 O O . ARG A 1 77 ? 5.303 -0.472 -19.572 1.00 61.84 77 ARG A O 1
ATOM 541 N N . LEU A 1 78 ? 4.210 -0.535 -21.543 1.00 55.03 78 LEU A N 1
ATOM 542 C CA . LEU A 1 78 ? 4.257 0.904 -21.766 1.00 55.03 78 LEU A CA 1
ATOM 543 C C . LEU A 1 78 ? 3.323 1.571 -20.760 1.00 55.03 78 LEU A C 1
ATOM 545 O O . LEU A 1 78 ? 2.203 1.112 -20.543 1.00 55.03 78 LEU A O 1
ATOM 549 N N . CYS A 1 79 ? 3.786 2.667 -20.170 1.00 60.22 79 CYS A N 1
ATOM 550 C CA . CYS A 1 79 ? 2.963 3.561 -19.365 1.00 60.22 79 CYS A CA 1
ATOM 551 C C . CYS A 1 79 ? 2.072 4.426 -20.247 1.00 60.22 79 CYS A C 1
ATOM 553 O O . CYS A 1 79 ? 2.037 5.646 -20.109 1.00 60.22 79 CYS A O 1
ATOM 555 N N . ASP A 1 80 ? 1.378 3.796 -21.184 1.00 55.41 80 ASP A N 1
ATOM 556 C CA . ASP A 1 80 ? 0.302 4.473 -21.870 1.00 55.41 80 ASP A CA 1
ATOM 557 C C . ASP A 1 80 ? -0.866 4.490 -20.890 1.00 55.41 80 ASP A C 1
ATOM 559 O O . ASP A 1 80 ? -1.314 3.443 -20.422 1.00 55.41 80 ASP A O 1
ATOM 563 N N . ALA A 1 81 ? -1.358 5.684 -20.558 1.00 46.50 81 ALA A N 1
ATOM 564 C CA . ALA A 1 81 ? -2.555 5.848 -19.733 1.00 46.50 81 ALA A CA 1
ATOM 565 C C . ALA A 1 81 ? -3.760 5.069 -20.311 1.00 46.50 81 ALA A C 1
ATOM 567 O O . ALA A 1 81 ? -4.652 4.664 -19.573 1.00 46.50 81 ALA A O 1
ATOM 568 N N . GLU A 1 82 ? -3.747 4.808 -21.623 1.00 43.88 82 GLU A N 1
ATOM 569 C CA . GLU A 1 82 ? -4.730 3.991 -22.345 1.00 43.88 82 GLU A CA 1
ATOM 570 C C . GLU A 1 82 ? -4.447 2.477 -22.283 1.00 43.88 82 GLU A C 1
ATOM 572 O O . GLU A 1 82 ? -5.353 1.679 -22.509 1.00 43.88 82 GLU A O 1
ATOM 577 N N . ALA A 1 83 ? -3.215 2.069 -21.957 1.00 48.22 83 ALA A N 1
ATOM 5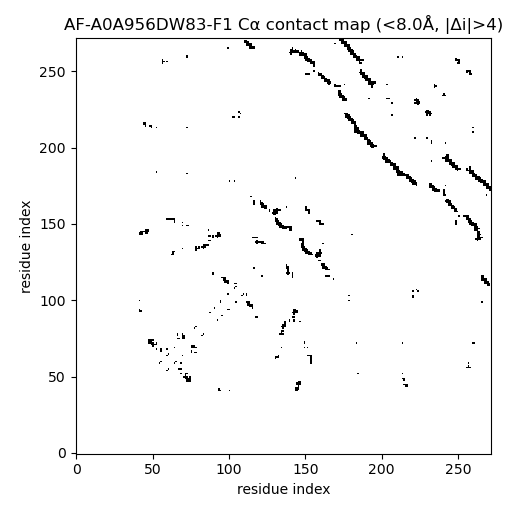78 C CA . ALA A 1 83 ? -2.809 0.679 -21.737 1.00 48.22 83 ALA A CA 1
ATOM 579 C C . ALA A 1 83 ? -2.710 0.340 -20.245 1.00 48.22 83 ALA A C 1
ATOM 581 O O . ALA A 1 83 ? -1.965 -0.572 -19.866 1.00 48.22 83 ALA A O 1
ATOM 582 N N . ALA A 1 84 ? -3.452 1.064 -19.394 1.00 52.44 84 ALA A N 1
ATOM 583 C CA . ALA A 1 84 ? -3.733 0.610 -18.044 1.00 52.44 84 ALA A CA 1
ATOM 584 C C . ALA A 1 84 ? -4.160 -0.855 -18.152 1.00 52.44 84 ALA A C 1
ATOM 586 O O . ALA A 1 84 ? -5.173 -1.171 -18.771 1.00 52.44 84 ALA A O 1
ATOM 587 N N . VAL A 1 85 ? -3.314 -1.760 -17.655 1.00 56.19 85 VAL A N 1
ATOM 588 C CA . VAL A 1 85 ? -3.636 -3.181 -17.640 1.00 56.19 85 VAL A CA 1
ATOM 589 C C . VAL A 1 85 ? -4.959 -3.279 -16.906 1.00 56.19 85 VAL A C 1
ATOM 591 O O . VAL A 1 85 ? -5.018 -2.914 -15.732 1.00 56.19 85 VAL A O 1
ATOM 594 N N . ASP A 1 86 ? -6.009 -3.703 -17.609 1.00 63.53 86 ASP A N 1
ATOM 595 C CA . ASP A 1 86 ? -7.286 -4.019 -16.990 1.00 63.53 86 ASP A CA 1
ATOM 596 C C . ASP A 1 86 ? -6.998 -5.113 -15.965 1.00 63.53 86 ASP A C 1
ATOM 598 O O . ASP A 1 86 ? -6.854 -6.292 -16.304 1.00 63.53 86 ASP A O 1
ATOM 602 N N . CYS A 1 87 ? -6.828 -4.720 -14.701 1.00 74.94 87 CYS A N 1
ATOM 603 C CA . CYS A 1 87 ? -6.830 -5.695 -13.633 1.00 74.94 87 CYS A CA 1
ATOM 604 C C . CYS A 1 87 ? -8.197 -6.376 -13.619 1.00 74.94 87 CYS A C 1
ATOM 606 O O . CYS A 1 87 ? -9.208 -5.744 -13.971 1.00 74.94 87 CYS A O 1
ATOM 608 N N . PRO A 1 88 ? -8.231 -7.656 -13.214 1.00 77.25 88 PRO A N 1
ATOM 609 C CA . PRO A 1 88 ? -9.458 -8.428 -13.145 1.00 77.25 88 PRO A CA 1
ATOM 610 C C . PRO A 1 88 ? -10.592 -7.695 -12.417 1.00 77.25 88 PRO A C 1
ATOM 612 O O . PRO A 1 88 ? -10.377 -6.767 -11.629 1.00 77.25 88 PRO A O 1
ATOM 615 N N . ALA A 1 89 ? -11.820 -8.140 -12.679 1.00 74.31 89 ALA A N 1
ATOM 616 C CA . ALA A 1 89 ? -12.978 -7.708 -11.907 1.00 74.31 89 ALA A CA 1
ATOM 617 C C . ALA A 1 89 ? -12.758 -7.972 -10.407 1.00 74.31 89 ALA A C 1
ATOM 619 O O . ALA A 1 89 ? -11.986 -8.855 -10.025 1.00 74.31 89 ALA A O 1
ATOM 620 N N . GLU A 1 90 ? -13.424 -7.196 -9.557 1.00 70.88 90 GLU A N 1
ATOM 621 C CA . GLU A 1 90 ? -13.200 -7.218 -8.112 1.00 70.88 90 GLU A CA 1
ATOM 622 C C . GLU A 1 90 ? -13.425 -8.611 -7.504 1.00 70.88 90 GLU A C 1
ATOM 624 O O . GLU A 1 90 ? -12.668 -9.062 -6.644 1.00 70.88 90 GLU A O 1
ATOM 629 N N . GLU A 1 91 ? -14.385 -9.364 -8.018 1.00 71.94 91 GLU A N 1
ATOM 630 C CA . GLU A 1 91 ? -14.712 -10.717 -7.572 1.00 71.94 91 GLU A CA 1
ATOM 631 C C . GLU A 1 91 ? -13.566 -11.728 -7.766 1.00 71.94 91 GLU A C 1
ATOM 633 O O . GLU A 1 91 ? -13.617 -12.818 -7.205 1.00 71.94 91 GLU A O 1
ATOM 638 N N . ALA A 1 92 ? -12.528 -11.380 -8.534 1.00 74.00 92 ALA A N 1
ATOM 639 C CA . ALA A 1 92 ? -11.327 -12.192 -8.725 1.00 74.00 92 ALA A CA 1
ATOM 640 C C . ALA A 1 92 ? -10.196 -11.883 -7.720 1.00 74.00 92 ALA A C 1
ATOM 642 O O . ALA A 1 92 ? -9.082 -12.374 -7.905 1.00 74.00 92 ALA A O 1
ATOM 643 N N . SER A 1 93 ? -10.455 -11.068 -6.690 1.00 80.94 93 SER A N 1
ATOM 644 C CA . SER A 1 93 ? -9.480 -10.785 -5.627 1.00 80.94 93 SER A CA 1
ATOM 645 C C . SER A 1 93 ? -9.033 -12.055 -4.913 1.00 80.94 93 SER A C 1
ATOM 647 O O . SER A 1 93 ? -9.835 -12.954 -4.653 1.00 80.94 93 SER A O 1
ATOM 649 N N . CYS A 1 94 ? -7.756 -12.087 -4.538 1.00 84.25 94 CYS A N 1
ATOM 650 C CA . CYS A 1 94 ? -7.211 -13.148 -3.696 1.00 84.25 94 CYS A CA 1
ATOM 651 C C . CYS A 1 94 ? -7.803 -13.151 -2.280 1.00 84.25 94 CYS A C 1
ATOM 653 O O . CYS A 1 94 ? -7.839 -14.205 -1.647 1.00 84.25 94 CYS A O 1
ATOM 655 N N . PHE A 1 95 ? -8.281 -11.994 -1.816 1.00 86.69 95 PHE A N 1
ATOM 656 C CA . PHE A 1 95 ? -8.894 -11.801 -0.506 1.00 86.69 95 PHE A CA 1
ATOM 657 C C . PHE A 1 95 ? -10.251 -11.103 -0.685 1.00 86.69 95 PHE A C 1
ATOM 659 O O . PHE A 1 95 ? -10.284 -9.914 -1.029 1.00 86.69 95 PHE A O 1
ATOM 666 N N . PRO A 1 96 ? -11.377 -11.827 -0.557 1.00 82.12 96 PRO A N 1
ATOM 667 C CA . PRO A 1 96 ? -12.701 -11.217 -0.589 1.00 82.12 96 PRO A CA 1
ATOM 668 C C . PRO A 1 96 ? -12.978 -10.421 0.700 1.00 82.12 96 PRO A C 1
ATOM 670 O O . PRO A 1 96 ? -12.232 -10.493 1.673 1.00 82.12 96 PRO A O 1
ATOM 673 N N . ASP A 1 97 ? -14.056 -9.637 0.706 1.00 80.38 97 ASP A N 1
ATOM 674 C CA . ASP A 1 97 ? -14.414 -8.757 1.825 1.00 80.38 97 ASP A CA 1
ATOM 675 C C . ASP A 1 97 ? -14.522 -9.513 3.152 1.00 80.38 97 ASP A C 1
ATOM 677 O O . ASP A 1 97 ? -15.244 -10.506 3.262 1.00 80.38 97 ASP A O 1
ATOM 681 N N . GLY A 1 98 ? -13.850 -8.988 4.179 1.00 80.75 98 GLY A N 1
ATOM 682 C CA . GLY A 1 98 ? -13.813 -9.574 5.517 1.00 80.75 98 GLY A CA 1
ATOM 683 C C . GLY A 1 98 ? -12.725 -10.631 5.712 1.00 80.75 98 GLY A C 1
ATOM 684 O O . GLY A 1 98 ? -12.359 -10.884 6.859 1.00 80.75 98 GLY A O 1
ATOM 685 N N . ASP A 1 99 ? -12.161 -11.184 4.636 1.00 87.38 99 ASP A N 1
ATOM 686 C CA . ASP A 1 99 ? -11.055 -12.132 4.730 1.00 87.38 99 ASP A CA 1
ATOM 687 C C . ASP A 1 99 ? -9.730 -11.382 4.899 1.00 87.38 99 ASP A C 1
ATOM 689 O O . ASP A 1 99 ? -9.409 -10.435 4.175 1.00 87.38 99 ASP A O 1
ATOM 693 N N . CYS A 1 100 ? -8.944 -11.820 5.877 1.00 92.06 100 CYS A N 1
ATOM 694 C CA . CYS A 1 100 ? -7.608 -11.301 6.125 1.00 92.06 100 CYS A CA 1
ATOM 695 C C . CYS A 1 100 ? -6.542 -12.245 5.565 1.00 92.06 100 CYS A C 1
ATOM 697 O O . CYS A 1 100 ? -6.696 -13.461 5.692 1.00 92.06 100 CYS A O 1
ATOM 699 N N . PRO A 1 101 ? -5.423 -11.720 5.030 1.00 92.56 101 PRO A N 1
ATOM 700 C CA . PRO A 1 101 ? -4.239 -12.534 4.785 1.00 92.56 101 PRO A CA 1
ATOM 701 C C . PRO A 1 101 ? -3.801 -13.265 6.057 1.00 92.56 101 PRO A C 1
ATOM 703 O O . PRO A 1 101 ? -3.830 -12.679 7.143 1.00 92.56 101 PRO A O 1
ATOM 706 N N . ASP A 1 102 ? -3.327 -14.506 5.921 1.00 91.69 102 ASP A N 1
ATOM 707 C CA . ASP A 1 102 ? -2.868 -15.329 7.052 1.00 91.69 102 ASP A CA 1
ATOM 708 C C . ASP A 1 102 ? -1.843 -14.590 7.923 1.00 91.69 102 ASP A C 1
ATOM 710 O O . ASP A 1 102 ? -1.899 -14.656 9.149 1.00 91.69 102 ASP A O 1
ATOM 714 N N . ALA A 1 103 ? -0.960 -13.806 7.298 1.00 90.69 103 ALA A N 1
ATOM 715 C CA . ALA A 1 103 ? 0.037 -13.006 7.997 1.00 90.69 103 ALA A CA 1
ATOM 716 C C . ALA A 1 103 ? -0.594 -11.950 8.934 1.00 90.69 103 ALA A C 1
ATOM 718 O O . ALA A 1 103 ? -0.071 -11.694 10.018 1.00 90.69 103 ALA A O 1
ATOM 719 N N . VAL A 1 104 ? -1.742 -11.362 8.564 1.00 92.75 104 VAL A N 1
ATOM 720 C CA . VAL A 1 104 ? -2.494 -10.431 9.429 1.00 92.75 104 VAL A CA 1
ATOM 721 C C . VAL A 1 104 ? -3.116 -11.181 10.599 1.00 92.75 104 VAL A C 1
ATOM 723 O O . VAL A 1 104 ? -3.000 -10.737 11.741 1.00 92.75 104 VAL A O 1
ATOM 726 N N . VAL A 1 105 ? -3.739 -12.331 10.331 1.00 92.75 105 VAL A N 1
ATOM 727 C CA . VAL A 1 105 ? -4.340 -13.174 11.375 1.00 92.75 105 VAL A CA 1
ATOM 728 C C . VAL A 1 105 ? -3.273 -13.635 12.370 1.00 92.75 105 VAL A C 1
ATOM 730 O O . VAL A 1 105 ? -3.492 -13.569 13.575 1.00 92.75 105 VAL A O 1
ATOM 733 N N . GLU A 1 106 ? -2.087 -14.022 11.900 1.00 91.25 106 GLU A N 1
ATOM 734 C CA . GLU A 1 106 ? -0.958 -14.394 12.757 1.00 91.25 106 GLU A CA 1
ATOM 735 C C . GLU A 1 106 ? -0.454 -13.210 13.596 1.00 91.25 106 GLU A C 1
ATOM 737 O O . GLU A 1 106 ? -0.208 -13.355 14.796 1.00 91.25 106 GLU A O 1
ATOM 742 N N . ALA A 1 107 ? -0.325 -12.027 12.989 1.00 88.62 107 ALA A N 1
ATOM 743 C CA . ALA A 1 107 ? 0.207 -10.846 13.662 1.00 88.62 107 ALA A CA 1
ATOM 744 C C . ALA A 1 107 ? -0.758 -10.241 14.698 1.00 88.62 107 ALA A C 1
ATOM 746 O O . ALA A 1 107 ? -0.314 -9.635 15.677 1.00 88.62 107 ALA A O 1
ATOM 747 N N . VAL A 1 108 ? -2.070 -10.366 14.481 1.00 89.81 108 VAL A N 1
ATOM 748 C CA . VAL A 1 108 ? -3.095 -9.583 15.197 1.00 89.81 108 VAL A CA 1
ATOM 749 C C . VAL A 1 108 ? -4.120 -10.452 15.931 1.00 89.81 108 VAL A C 1
ATOM 751 O O . VAL A 1 108 ? -4.701 -10.012 16.928 1.00 89.81 108 VAL A O 1
ATOM 754 N N . GLY A 1 109 ? -4.306 -11.696 15.491 1.00 88.19 109 GLY A N 1
ATOM 755 C CA . GLY A 1 109 ? -5.338 -12.618 15.957 1.00 88.19 109 GLY A CA 1
ATOM 756 C C . GLY A 1 109 ? -6.711 -12.369 15.322 1.00 88.19 109 GLY A C 1
ATOM 757 O O . GLY A 1 109 ? -6.890 -11.478 14.493 1.00 88.19 109 GLY A O 1
ATOM 758 N N . ASP A 1 110 ? -7.714 -13.120 15.783 1.00 85.62 110 ASP A N 1
ATOM 759 C CA . ASP A 1 110 ? -9.091 -13.122 15.245 1.00 85.62 110 ASP A CA 1
ATOM 760 C C . ASP A 1 110 ? -9.881 -11.812 15.477 1.00 85.62 110 ASP A C 1
ATOM 762 O O . ASP A 1 110 ? -11.061 -11.717 15.148 1.00 85.62 110 ASP A O 1
ATOM 766 N N . GLY A 1 111 ? -9.266 -10.804 16.104 1.00 87.88 111 GLY A N 1
ATOM 767 C CA . GLY A 1 111 ? -9.895 -9.513 16.399 1.00 87.88 111 GLY A CA 1
ATOM 768 C C . GLY A 1 111 ? -9.813 -8.490 15.263 1.00 87.88 111 GLY A C 1
ATOM 769 O O . GLY A 1 111 ? -10.393 -7.412 15.389 1.00 87.88 111 GLY A O 1
ATOM 770 N N . ALA A 1 112 ? -9.077 -8.794 14.190 1.00 92.44 112 ALA A N 1
ATOM 771 C CA . ALA A 1 112 ? -8.955 -7.927 13.025 1.00 92.44 112 ALA A CA 1
ATOM 772 C C . ALA A 1 112 ? -10.127 -8.122 12.059 1.00 92.44 112 ALA A C 1
ATOM 774 O O . ALA A 1 112 ? -10.524 -9.242 11.755 1.00 92.44 112 ALA A O 1
ATOM 775 N N . THR A 1 113 ? -10.663 -7.018 11.546 1.00 93.25 113 THR A N 1
ATOM 776 C CA . THR A 1 113 ? -11.595 -7.022 10.414 1.00 93.25 113 THR A CA 1
ATOM 777 C C . THR A 1 113 ? -10.902 -6.382 9.224 1.00 93.25 113 THR A C 1
ATOM 779 O O . THR A 1 113 ? -10.652 -5.175 9.246 1.00 93.25 113 THR A O 1
ATOM 782 N N . CYS A 1 114 ? -10.570 -7.181 8.210 1.00 93.19 114 CYS A N 1
ATOM 783 C CA . CYS A 1 114 ? -10.002 -6.670 6.970 1.00 93.19 114 CYS A CA 1
ATOM 784 C C . CYS A 1 114 ? -11.088 -6.036 6.110 1.00 93.19 114 CYS A C 1
ATOM 786 O O . CYS A 1 114 ? -12.166 -6.598 5.912 1.00 93.19 114 CYS A O 1
ATOM 788 N N . ALA A 1 115 ? -10.793 -4.842 5.617 1.00 90.19 115 ALA A N 1
ATOM 789 C CA . ALA A 1 115 ? -11.668 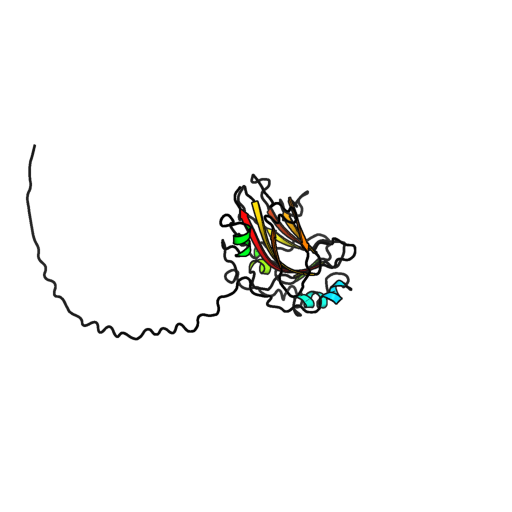-4.093 4.747 1.00 90.19 115 ALA A CA 1
ATOM 790 C C . ALA A 1 115 ? -11.134 -4.174 3.323 1.00 90.19 115 ALA A C 1
ATOM 792 O O . ALA A 1 115 ? -9.964 -3.889 3.057 1.00 90.19 115 ALA A O 1
ATOM 793 N N . ARG A 1 116 ? -12.020 -4.524 2.396 1.00 86.69 116 ARG A N 1
ATOM 794 C CA . ARG A 1 116 ? -11.724 -4.368 0.986 1.00 86.69 116 ARG A CA 1
ATOM 795 C C . ARG A 1 116 ? -11.985 -2.928 0.583 1.00 86.69 116 ARG A C 1
ATOM 797 O O . ARG A 1 116 ? -13.066 -2.397 0.818 1.00 86.69 116 ARG A O 1
ATOM 804 N N . ILE A 1 117 ? -11.002 -2.333 -0.074 1.00 87.75 117 ILE A N 1
ATOM 805 C CA . ILE A 1 117 ? -11.141 -1.014 -0.675 1.00 87.75 117 ILE A CA 1
ATOM 806 C C . ILE A 1 117 ? -11.635 -1.188 -2.122 1.00 87.75 117 ILE A C 1
ATOM 808 O O . ILE A 1 117 ? -10.978 -1.892 -2.902 1.00 87.75 117 ILE A O 1
ATOM 812 N N . PRO A 1 118 ? -12.775 -0.584 -2.502 1.00 87.19 118 PRO A N 1
ATOM 813 C CA . PRO A 1 118 ? -13.240 -0.564 -3.885 1.00 87.19 118 PRO A CA 1
ATOM 814 C C . PRO A 1 118 ? -12.182 0.013 -4.824 1.00 87.19 118 PRO A C 1
ATOM 816 O O . PRO A 1 118 ? -11.474 0.956 -4.478 1.00 87.19 118 PRO A O 1
ATOM 819 N N . ARG A 1 119 ? -12.094 -0.491 -6.058 1.00 86.88 119 ARG A N 1
ATOM 820 C CA . ARG A 1 119 ? -11.134 0.016 -7.056 1.00 86.88 119 ARG A CA 1
ATOM 821 C C . ARG A 1 119 ? -11.280 1.516 -7.312 1.00 86.88 119 ARG A C 1
ATOM 823 O O . ARG A 1 119 ? -10.287 2.157 -7.640 1.00 86.88 119 ARG A O 1
ATOM 830 N N . SER A 1 120 ? -12.499 2.049 -7.201 1.00 85.06 120 SER A N 1
ATOM 831 C CA . SER A 1 120 ? -12.807 3.477 -7.370 1.00 85.06 120 SER A CA 1
ATOM 832 C C . SER A 1 120 ? -12.198 4.364 -6.294 1.00 85.06 120 SER A C 1
ATOM 834 O O . SER A 1 120 ? -12.013 5.554 -6.530 1.00 85.06 120 SER A O 1
ATOM 836 N N . ASP A 1 121 ? -11.909 3.786 -5.133 1.00 87.31 121 ASP A N 1
ATOM 837 C CA . ASP A 1 121 ? -11.460 4.517 -3.952 1.00 87.31 121 ASP A CA 1
ATOM 838 C C . ASP A 1 121 ? -9.933 4.585 -3.896 1.00 87.31 121 ASP A C 1
ATOM 840 O O . ASP A 1 121 ? -9.372 5.313 -3.081 1.00 87.31 121 ASP A O 1
ATOM 844 N N . PHE A 1 122 ? -9.257 3.878 -4.811 1.00 84.06 122 PHE A N 1
ATOM 845 C CA . PHE A 1 122 ? -7.855 4.100 -5.116 1.00 84.06 122 PHE A CA 1
ATOM 846 C C . PHE A 1 122 ? -7.718 5.235 -6.123 1.00 84.06 122 PHE A C 1
ATOM 848 O O . PHE A 1 122 ? -8.200 5.162 -7.255 1.00 84.06 122 PHE A O 1
ATOM 855 N N . GLY A 1 123 ? -6.971 6.251 -5.728 1.00 80.31 123 GLY A N 1
ATOM 856 C CA . GLY A 1 123 ? -6.628 7.380 -6.566 1.00 80.31 123 GLY A CA 1
ATOM 857 C C . GLY A 1 123 ? -5.131 7.629 -6.592 1.00 80.31 123 GLY A C 1
ATOM 858 O O . GLY A 1 123 ? -4.369 7.215 -5.715 1.00 80.31 123 GLY A O 1
ATOM 859 N N . PHE A 1 124 ? -4.730 8.372 -7.611 1.00 71.50 124 PHE A N 1
ATOM 860 C CA . PHE A 1 124 ? -3.588 9.259 -7.490 1.00 71.50 124 PHE A CA 1
ATOM 861 C C . PHE A 1 124 ? -4.189 10.614 -7.167 1.00 71.50 124 PHE A C 1
ATOM 863 O O . PHE A 1 124 ? -4.983 11.123 -7.956 1.00 71.50 124 PHE A O 1
ATOM 870 N N . GLU A 1 125 ? -3.903 11.156 -5.990 1.00 65.25 125 GLU A N 1
ATOM 871 C CA . GLU A 1 125 ? -4.230 12.560 -5.785 1.00 65.25 125 GLU A CA 1
ATOM 872 C C . GLU A 1 125 ? -3.239 13.416 -6.573 1.00 65.25 125 GLU A C 1
ATOM 874 O O . GLU A 1 125 ? -2.046 13.103 -6.638 1.00 65.25 125 GLU A O 1
ATOM 879 N N . ASP A 1 126 ? -3.764 14.468 -7.209 1.00 47.56 126 ASP A N 1
ATOM 880 C CA . ASP A 1 126 ? -2.989 15.469 -7.936 1.00 47.56 126 ASP A CA 1
ATOM 881 C C . ASP A 1 126 ? -2.112 16.213 -6.933 1.00 47.56 126 ASP A C 1
ATOM 883 O O . ASP A 1 126 ? -2.476 17.260 -6.395 1.00 47.56 126 ASP A O 1
ATOM 887 N N . PHE A 1 127 ? -0.940 15.659 -6.652 1.00 56.50 127 PHE A N 1
ATOM 888 C CA . PHE A 1 127 ? 0.064 16.380 -5.910 1.00 56.50 127 PHE A CA 1
ATOM 889 C C . PHE A 1 127 ? 0.529 17.559 -6.782 1.00 56.50 127 PHE A C 1
ATOM 891 O O . PHE A 1 127 ? 1.079 17.329 -7.867 1.00 56.50 127 PHE A O 1
ATOM 898 N N . PRO A 1 128 ? 0.313 18.820 -6.361 1.00 43.94 128 PRO A N 1
ATOM 899 C CA . PRO A 1 128 ? 0.719 19.965 -7.159 1.00 43.94 128 PRO A CA 1
ATOM 900 C C . PRO A 1 128 ? 2.240 19.920 -7.368 1.00 43.94 128 PRO A C 1
ATOM 902 O O . PRO A 1 128 ? 3.002 19.828 -6.403 1.00 43.94 128 PRO A O 1
ATOM 905 N N . ASP A 1 129 ? 2.644 19.959 -8.642 1.00 47.03 129 ASP A N 1
ATOM 906 C CA . ASP A 1 129 ? 4.017 20.105 -9.151 1.00 47.03 129 ASP A CA 1
ATOM 907 C C . ASP A 1 129 ? 4.984 18.895 -9.074 1.00 47.03 129 ASP A C 1
ATOM 909 O O . ASP A 1 129 ? 6.192 19.101 -8.965 1.00 47.03 129 ASP A O 1
ATOM 913 N N . GLN A 1 130 ? 4.533 17.630 -9.147 1.00 54.28 130 GLN A N 1
ATOM 914 C CA . GLN A 1 130 ? 5.393 16.508 -8.700 1.00 54.28 130 GLN A CA 1
ATOM 915 C C . GLN A 1 130 ? 5.858 15.540 -9.800 1.00 54.28 130 GLN A C 1
ATOM 917 O O . GLN A 1 130 ? 5.086 15.037 -10.612 1.00 54.28 130 GLN A O 1
ATOM 922 N N . PHE A 1 131 ? 7.167 15.254 -9.778 1.00 56.53 131 PHE A N 1
ATOM 923 C CA . PHE A 1 131 ? 7.936 14.344 -10.644 1.00 56.53 131 PHE A CA 1
ATOM 924 C C . PHE A 1 131 ? 7.668 12.855 -10.354 1.00 56.53 131 PHE A C 1
ATOM 926 O O . PHE A 1 131 ? 8.546 11.999 -10.500 1.00 56.53 131 PHE A O 1
ATOM 933 N N . ALA A 1 132 ? 6.461 12.551 -9.890 1.00 68.12 132 ALA A N 1
ATOM 934 C CA . ALA A 1 132 ? 6.012 11.202 -9.641 1.00 68.12 132 ALA A CA 1
ATOM 935 C C . ALA A 1 132 ? 5.401 10.618 -10.912 1.00 68.12 132 ALA A C 1
ATOM 937 O O . ALA A 1 132 ? 4.571 11.244 -11.567 1.00 68.12 132 ALA A O 1
ATOM 938 N N . CYS A 1 133 ? 5.790 9.395 -11.243 1.00 75.50 133 CYS A N 1
ATOM 939 C CA . CYS A 1 133 ? 5.207 8.654 -12.348 1.00 75.50 133 CYS A CA 1
ATOM 940 C C . CYS A 1 133 ? 4.435 7.503 -11.793 1.00 75.50 133 CYS A C 1
ATOM 942 O O . CYS A 1 133 ? 4.965 6.732 -10.993 1.00 75.50 133 CYS A O 1
ATOM 944 N N . VAL A 1 134 ? 3.211 7.361 -12.275 1.00 77.56 134 VAL A N 1
ATOM 945 C CA . VAL A 1 134 ? 2.431 6.189 -11.958 1.00 77.56 134 VAL A CA 1
ATOM 946 C C . VAL A 1 134 ? 1.951 5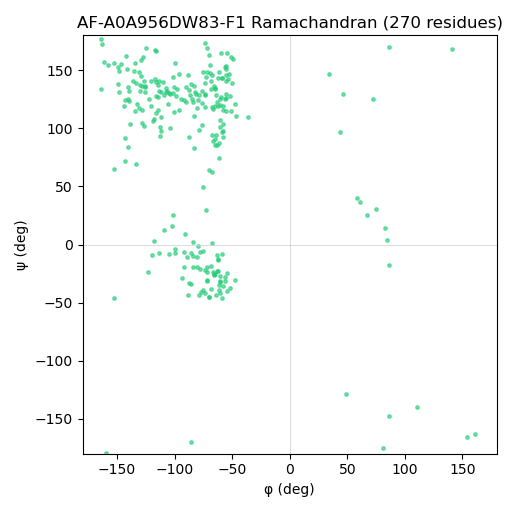.508 -13.219 1.00 77.56 134 VAL A C 1
ATOM 948 O O . VAL A 1 134 ? 1.527 6.159 -14.172 1.00 77.56 134 VAL A O 1
ATOM 951 N N . CYS A 1 135 ? 2.058 4.185 -13.221 1.00 78.88 135 CYS A N 1
ATOM 952 C CA . CYS A 1 135 ? 1.638 3.341 -14.324 1.00 78.88 135 CYS A CA 1
ATOM 953 C C . CYS A 1 135 ? 0.734 2.223 -13.851 1.00 78.88 135 CYS A C 1
ATOM 955 O O . CYS A 1 135 ? 0.950 1.642 -12.791 1.00 78.88 135 CYS A O 1
ATOM 957 N N . GLY A 1 136 ? -0.228 1.876 -14.701 1.00 79.94 136 GLY A N 1
ATOM 958 C CA . GLY A 1 136 ? -1.287 0.935 -14.361 1.00 79.94 136 GLY A CA 1
ATOM 959 C C . GLY A 1 136 ? -2.463 1.622 -13.672 1.00 79.94 136 GLY A C 1
ATOM 960 O O . GLY A 1 136 ? -2.402 2.799 -13.317 1.00 79.94 136 GLY A O 1
ATOM 961 N N . ALA A 1 137 ? -3.561 0.883 -13.517 1.00 83.56 137 ALA A N 1
ATOM 962 C CA . ALA A 1 137 ? -4.725 1.405 -12.820 1.00 83.56 137 ALA A CA 1
ATOM 963 C C . ALA A 1 137 ? -4.494 1.341 -11.293 1.00 83.56 137 ALA A C 1
ATOM 965 O O . ALA A 1 137 ? -4.161 0.269 -10.782 1.00 83.56 137 ALA A O 1
ATOM 966 N N . PRO A 1 138 ? -4.693 2.449 -10.550 1.00 85.69 138 PRO A N 1
ATOM 967 C CA . PRO A 1 138 ? -4.460 2.499 -9.104 1.00 85.69 138 PRO A CA 1
ATOM 968 C C . PRO A 1 138 ? -5.235 1.414 -8.346 1.00 85.69 138 PRO A C 1
ATOM 970 O O . PRO A 1 138 ? -4.683 0.748 -7.472 1.00 85.69 138 PRO A O 1
ATOM 973 N N . GLY A 1 139 ? -6.481 1.159 -8.756 1.00 86.12 139 GLY A N 1
ATOM 974 C CA . GLY A 1 139 ? -7.335 0.132 -8.162 1.00 86.12 139 GLY A CA 1
ATOM 975 C C . GLY A 1 139 ? -6.820 -1.304 -8.288 1.00 86.12 139 GLY A C 1
ATOM 976 O O . GLY A 1 139 ? -7.334 -2.173 -7.597 1.00 86.12 139 GLY A O 1
ATOM 977 N N . CYS A 1 140 ? -5.809 -1.593 -9.114 1.00 87.69 140 CYS A N 1
ATOM 978 C CA . CYS A 1 140 ? -5.266 -2.953 -9.200 1.00 87.69 140 CYS A CA 1
ATOM 979 C C . CYS A 1 140 ? -4.605 -3.414 -7.895 1.00 87.69 140 CYS A C 1
ATOM 981 O O . CYS A 1 140 ? -4.632 -4.605 -7.602 1.00 87.69 140 CYS A O 1
ATOM 983 N N . GLY A 1 141 ? -4.130 -2.476 -7.066 1.00 88.44 141 GLY A N 1
ATOM 984 C CA . GLY A 1 141 ? -3.612 -2.781 -5.729 1.00 88.44 141 GLY A CA 1
ATOM 985 C C . GLY A 1 141 ? -4.654 -3.362 -4.760 1.00 88.44 141 GLY A C 1
ATOM 986 O O . GLY A 1 141 ? -4.288 -3.811 -3.679 1.00 88.44 141 GLY A O 1
ATOM 987 N N . SER A 1 142 ? -5.945 -3.365 -5.120 1.00 88.88 142 SER A N 1
ATOM 988 C CA . SER A 1 142 ? -7.020 -3.969 -4.318 1.00 88.88 142 SER A CA 1
ATOM 989 C C . SER A 1 142 ? -7.285 -5.443 -4.632 1.00 88.88 142 SER A C 1
ATOM 991 O O . SER A 1 142 ? -8.046 -6.092 -3.917 1.00 88.88 142 SER A O 1
ATOM 993 N N . ILE A 1 143 ? -6.705 -5.971 -5.716 1.00 89.25 143 ILE A N 1
ATOM 994 C CA . ILE A 1 143 ? -6.983 -7.331 -6.206 1.00 89.25 143 ILE A CA 1
ATOM 995 C C . ILE A 1 143 ? -5.977 -8.342 -5.642 1.00 89.25 143 ILE A C 1
ATOM 997 O O . ILE A 1 143 ? -6.323 -9.512 -5.456 1.00 89.25 143 ILE A O 1
ATOM 1001 N N . CYS A 1 144 ? -4.753 -7.894 -5.339 1.00 91.44 144 CYS A N 1
ATOM 1002 C CA . CYS A 1 144 ? -3.704 -8.722 -4.744 1.00 91.44 144 CYS A CA 1
ATOM 1003 C C . CYS A 1 144 ? -3.353 -9.939 -5.608 1.00 91.44 144 CYS A C 1
ATOM 1005 O O . CYS A 1 144 ? -3.207 -11.050 -5.101 1.00 91.44 144 CYS A O 1
ATOM 1007 N N . ASP A 1 145 ? -3.296 -9.760 -6.930 1.00 88.81 145 ASP A N 1
ATOM 1008 C CA . ASP A 1 145 ? -3.191 -10.847 -7.904 1.00 88.81 145 ASP A CA 1
ATOM 1009 C C . ASP A 1 145 ? -1.779 -11.037 -8.476 1.00 88.81 145 ASP A C 1
ATOM 1011 O O . ASP A 1 145 ? -1.605 -11.726 -9.483 1.00 88.81 145 ASP A O 1
ATOM 1015 N N . GLY A 1 146 ? -0.763 -10.464 -7.839 1.00 89.00 146 GLY A N 1
ATOM 1016 C CA . GLY A 1 146 ? 0.626 -10.457 -8.284 1.00 89.00 146 GLY A CA 1
ATOM 1017 C C . GLY A 1 146 ? 0.937 -9.372 -9.321 1.00 89.00 146 GLY A C 1
ATOM 1018 O O . GLY A 1 146 ? 1.977 -9.480 -9.986 1.00 89.00 146 GLY A O 1
ATOM 1019 N N . VAL A 1 147 ? 0.050 -8.386 -9.510 1.00 86.62 147 VAL A N 1
ATOM 1020 C CA . VAL A 1 147 ? 0.212 -7.234 -10.410 1.00 86.62 147 VAL A CA 1
ATOM 1021 C C . VAL A 1 147 ? -0.385 -5.973 -9.793 1.00 86.62 147 VAL A C 1
ATOM 1023 O O . VAL A 1 147 ? -1.577 -5.893 -9.524 1.00 86.62 147 VAL A O 1
ATOM 1026 N N . GLY A 1 148 ? 0.438 -4.934 -9.694 1.00 88.81 148 GLY A N 1
ATOM 1027 C CA . GLY A 1 148 ? 0.057 -3.665 -9.087 1.00 88.81 148 GLY A CA 1
ATOM 1028 C C . GLY A 1 148 ? 0.267 -2.443 -9.977 1.00 88.81 148 GLY A C 1
ATOM 1029 O O . GLY A 1 148 ? 0.946 -2.533 -11.008 1.00 88.81 148 GLY A O 1
ATOM 1030 N N . PRO A 1 149 ? -0.257 -1.269 -9.579 1.00 87.81 149 PRO A N 1
ATOM 1031 C CA . PRO A 1 149 ? 0.282 -0.005 -10.055 1.00 87.81 149 PRO A CA 1
ATOM 1032 C C . PRO A 1 149 ? 1.767 0.127 -9.687 1.00 87.81 149 PRO A C 1
ATOM 1034 O O . PRO A 1 149 ? 2.206 -0.283 -8.609 1.00 87.81 149 PRO A O 1
ATOM 1037 N N . ILE A 1 150 ? 2.533 0.734 -10.590 1.00 87.56 150 ILE A N 1
ATOM 1038 C CA . ILE A 1 150 ? 3.955 1.031 -10.409 1.00 87.56 150 ILE A CA 1
ATOM 1039 C C . ILE A 1 150 ? 4.103 2.522 -10.163 1.00 87.56 150 ILE A C 1
ATOM 1041 O O . ILE A 1 150 ? 3.744 3.308 -11.035 1.00 87.56 150 ILE A O 1
ATOM 1045 N N . VAL A 1 151 ? 4.670 2.896 -9.022 1.00 86.12 151 VAL A N 1
ATOM 1046 C CA . VAL A 1 151 ? 4.984 4.275 -8.649 1.00 86.12 151 VAL A CA 1
ATOM 1047 C C . VAL A 1 151 ? 6.493 4.477 -8.725 1.00 86.12 151 VAL A C 1
ATOM 1049 O O . VAL A 1 151 ? 7.269 3.686 -8.189 1.00 86.12 151 VAL A O 1
ATOM 1052 N N . GLY A 1 152 ? 6.914 5.552 -9.380 1.00 82.06 152 GLY A N 1
ATOM 1053 C CA . GLY A 1 152 ? 8.293 6.009 -9.410 1.00 82.06 152 GLY A CA 1
ATOM 1054 C C . GLY A 1 152 ? 8.402 7.469 -8.983 1.00 82.06 152 GLY A C 1
ATOM 1055 O O . GLY A 1 152 ? 7.590 8.286 -9.401 1.00 82.06 152 GLY A O 1
ATOM 1056 N N . LEU A 1 153 ? 9.441 7.816 -8.227 1.00 80.94 153 LEU A N 1
ATOM 1057 C CA . LEU A 1 153 ? 9.880 9.191 -7.972 1.00 80.94 153 LEU A CA 1
ATOM 1058 C C . LEU A 1 153 ? 11.339 9.369 -8.424 1.00 80.94 153 LEU A C 1
ATOM 1060 O O . LEU A 1 153 ? 12.188 8.582 -8.016 1.00 80.94 153 LEU A O 1
ATOM 1064 N N . SER A 1 154 ? 11.623 10.347 -9.294 1.00 72.00 154 SER A N 1
ATOM 1065 C CA . SER A 1 154 ? 12.948 10.544 -9.923 1.00 72.00 154 SER A CA 1
ATOM 1066 C C . SER A 1 154 ? 13.757 11.718 -9.356 1.00 72.00 154 SER A C 1
ATOM 1068 O O . SER A 1 154 ? 14.928 11.879 -9.699 1.00 72.00 154 SER A O 1
ATOM 1070 N N . THR A 1 155 ? 13.159 12.542 -8.494 1.00 67.62 155 THR A N 1
ATOM 1071 C CA . THR A 1 155 ? 13.780 13.748 -7.934 1.00 67.62 155 THR A CA 1
ATOM 1072 C C . THR A 1 155 ? 13.650 13.776 -6.413 1.00 67.62 155 THR A C 1
ATOM 1074 O O . THR A 1 155 ? 12.752 13.175 -5.829 1.00 67.62 155 THR A O 1
ATOM 1077 N N . ASN A 1 156 ? 14.528 14.547 -5.768 1.00 62.44 156 ASN A N 1
ATOM 1078 C CA . ASN A 1 156 ? 14.426 14.852 -4.337 1.00 62.44 156 ASN A CA 1
ATOM 1079 C C . ASN A 1 156 ? 13.323 15.894 -4.039 1.00 62.44 156 ASN A C 1
ATOM 1081 O O . ASN A 1 156 ? 13.078 16.223 -2.881 1.00 62.44 156 ASN A O 1
ATOM 1085 N N . GLU A 1 157 ? 12.698 16.450 -5.081 1.00 58.88 157 GLU A N 1
ATOM 1086 C CA . GLU A 1 157 ? 11.677 17.491 -5.003 1.00 58.88 157 GLU A CA 1
ATOM 1087 C C . GLU A 1 157 ? 10.348 16.901 -5.465 1.00 58.88 157 GLU A C 1
ATOM 1089 O O . GLU A 1 157 ? 10.057 16.849 -6.658 1.00 58.88 157 GLU A O 1
ATOM 1094 N N . GLY A 1 158 ? 9.559 16.410 -4.516 1.00 63.91 158 GLY A N 1
ATOM 1095 C CA . GLY A 1 158 ? 8.232 15.878 -4.784 1.00 63.91 158 GLY A CA 1
ATOM 1096 C C . GLY A 1 158 ? 7.913 14.636 -3.968 1.00 63.91 158 GLY A C 1
ATOM 1097 O O . GLY A 1 158 ? 8.764 14.019 -3.334 1.00 63.91 158 GLY A O 1
ATOM 1098 N N . TYR A 1 159 ? 6.644 14.294 -4.019 1.00 69.19 159 TYR A N 1
ATOM 1099 C CA . TYR A 1 159 ? 6.004 13.130 -3.458 1.00 69.19 159 TYR A CA 1
ATOM 1100 C C . TYR A 1 159 ? 5.142 12.514 -4.562 1.00 69.19 159 TYR A C 1
ATOM 1102 O O . TYR A 1 159 ? 4.659 13.157 -5.491 1.00 69.19 159 TYR A O 1
ATOM 1110 N N . GLY A 1 160 ? 5.002 11.206 -4.508 1.00 76.44 160 GLY A N 1
ATOM 1111 C CA . GLY A 1 160 ? 4.199 10.465 -5.459 1.00 76.44 160 GLY A CA 1
ATOM 1112 C C . GLY A 1 160 ? 3.638 9.287 -4.739 1.00 76.44 160 GLY A C 1
ATOM 1113 O O . GLY A 1 160 ? 4.390 8.614 -4.046 1.00 76.44 160 GLY A O 1
ATOM 1114 N N . GLY A 1 161 ? 2.348 9.028 -4.851 1.00 83.06 161 GLY A N 1
ATOM 1115 C CA . GLY A 1 161 ? 1.798 7.948 -4.063 1.00 83.06 161 GLY A CA 1
ATOM 1116 C C . GLY A 1 161 ? 0.476 7.436 -4.557 1.00 83.06 161 GLY A C 1
ATOM 1117 O O . GLY A 1 161 ? -0.276 8.123 -5.242 1.00 83.06 161 GLY A O 1
ATOM 1118 N N . LEU A 1 162 ? 0.222 6.197 -4.164 1.00 88.25 162 LEU A N 1
ATOM 1119 C CA . LEU A 1 162 ? -1.088 5.589 -4.245 1.00 88.25 162 LEU A CA 1
ATOM 1120 C C . LEU A 1 162 ? -1.861 5.995 -2.995 1.00 88.25 162 LEU A C 1
ATOM 1122 O O . LEU A 1 162 ? -1.382 5.766 -1.885 1.00 88.25 162 LEU A O 1
ATOM 1126 N N . VAL A 1 163 ? -3.035 6.584 -3.170 1.00 90.25 163 VAL A N 1
ATOM 1127 C CA . VAL A 1 163 ? -3.915 6.987 -2.072 1.00 90.25 163 VAL A CA 1
ATOM 1128 C C . VAL A 1 163 ? -5.173 6.141 -2.130 1.00 90.25 163 VAL A C 1
ATOM 1130 O O . VAL A 1 163 ? -5.697 5.882 -3.209 1.00 90.25 163 VAL A O 1
ATOM 1133 N N . MET A 1 164 ? -5.668 5.735 -0.969 1.00 91.31 164 MET A N 1
ATOM 1134 C CA . MET A 1 164 ? -6.991 5.146 -0.820 1.00 91.31 164 MET A CA 1
ATOM 1135 C C . MET A 1 164 ? -7.792 5.840 0.263 1.00 91.31 164 MET A C 1
ATOM 1137 O O . MET A 1 164 ? -7.282 6.099 1.356 1.00 91.31 164 MET A O 1
ATOM 1141 N N . THR A 1 165 ? -9.059 6.102 -0.024 1.00 92.25 165 THR A N 1
ATOM 1142 C CA . THR A 1 165 ? -10.019 6.571 0.972 1.00 92.25 165 THR A CA 1
ATOM 1143 C C . THR A 1 165 ? -10.631 5.374 1.696 1.00 92.25 165 THR A C 1
ATOM 1145 O O . THR A 1 165 ? -10.928 4.345 1.097 1.00 92.25 165 THR A O 1
ATOM 1148 N N . LEU A 1 166 ? -10.784 5.478 3.019 1.00 91.75 166 LEU A N 1
ATOM 1149 C CA . LEU A 1 166 ? -11.355 4.400 3.835 1.00 91.75 166 LEU A CA 1
ATOM 1150 C C . LEU A 1 166 ? -12.877 4.537 3.999 1.00 91.75 166 LEU A C 1
ATOM 1152 O O . LEU A 1 166 ? -13.545 3.566 4.342 1.00 91.75 166 LEU A O 1
ATOM 1156 N N . GLY A 1 167 ? -13.436 5.730 3.768 1.00 85.50 167 GLY A N 1
ATOM 1157 C CA . GLY A 1 167 ? -14.880 5.978 3.809 1.00 85.50 167 GLY A CA 1
ATOM 1158 C C . GLY A 1 167 ? -15.572 5.424 5.064 1.00 85.50 167 GLY A C 1
ATOM 1159 O O . GLY A 1 167 ? -15.147 5.660 6.200 1.00 85.50 167 GLY A O 1
ATOM 1160 N N . ASP A 1 168 ? -16.646 4.664 4.849 1.00 87.12 168 ASP A N 1
ATOM 1161 C CA . ASP A 1 168 ? -17.448 4.040 5.910 1.00 87.12 168 ASP A CA 1
ATOM 1162 C C . ASP A 1 168 ? -16.884 2.692 6.404 1.00 87.12 168 ASP A C 1
ATOM 1164 O O . ASP A 1 168 ? -17.476 2.066 7.283 1.00 87.12 168 ASP A O 1
ATOM 1168 N N . LEU A 1 169 ? -15.734 2.240 5.887 1.00 87.31 169 LEU A N 1
ATOM 1169 C CA . LEU A 1 169 ? -15.132 0.947 6.249 1.00 87.31 169 LEU A CA 1
ATOM 1170 C C . LEU A 1 169 ? -14.538 0.937 7.662 1.00 87.31 169 LEU A C 1
ATOM 1172 O O . LEU A 1 169 ? -14.321 -0.117 8.256 1.00 87.31 169 LEU A O 1
ATOM 1176 N N . VAL A 1 170 ? -14.269 2.120 8.207 1.00 91.94 170 VAL A N 1
ATOM 1177 C CA . VAL A 1 170 ? -13.699 2.312 9.541 1.00 91.94 170 VAL A CA 1
ATOM 1178 C C . VAL A 1 170 ? -14.792 2.679 10.560 1.00 91.94 170 VAL A C 1
ATOM 1180 O O . VAL A 1 170 ? -15.639 3.525 10.269 1.00 91.94 170 VAL A O 1
ATOM 1183 N N . PRO A 1 171 ? -14.803 2.088 11.769 1.00 94.44 171 PRO A N 1
ATOM 1184 C CA . PRO A 1 171 ? -15.729 2.453 12.843 1.00 94.44 171 PRO A CA 1
ATOM 1185 C C . PRO A 1 171 ? -15.366 3.796 13.502 1.00 94.44 171 PRO A C 1
ATOM 1187 O O . PRO A 1 171 ? -14.308 4.373 13.256 1.00 94.44 171 PRO A O 1
ATOM 1190 N N . ASP A 1 172 ? -16.230 4.284 14.395 1.00 95.19 172 ASP A N 1
ATOM 1191 C CA . ASP A 1 172 ? -16.036 5.553 15.120 1.00 95.19 172 ASP A CA 1
ATOM 1192 C C . ASP A 1 172 ? -14.885 5.527 16.138 1.00 95.19 172 ASP A C 1
ATOM 1194 O O . ASP A 1 172 ? -14.404 6.580 16.548 1.00 95.19 172 ASP A O 1
ATOM 1198 N N . SER A 1 173 ? -14.435 4.343 16.559 1.00 96.44 173 SER A N 1
ATOM 1199 C CA . SER A 1 173 ? -13.232 4.169 17.381 1.00 96.44 173 SER A CA 1
ATOM 1200 C C . SER A 1 173 ? -12.551 2.839 17.070 1.00 96.44 173 SER A C 1
ATOM 1202 O O . SER A 1 173 ? -13.218 1.866 16.715 1.00 96.44 173 SER A O 1
ATOM 1204 N N . GLY A 1 174 ? -11.229 2.793 17.211 1.00 95.81 174 GLY A N 1
ATOM 1205 C CA . GLY A 1 174 ? -10.451 1.582 16.984 1.00 95.81 174 GLY A CA 1
ATOM 1206 C C . GLY A 1 174 ? -8.970 1.852 16.760 1.00 95.81 174 GLY A C 1
ATOM 1207 O O . GLY A 1 174 ? -8.449 2.928 17.067 1.00 95.81 174 GLY A O 1
ATOM 1208 N N . ARG A 1 175 ? -8.306 0.837 16.210 1.00 95.44 175 ARG A N 1
ATOM 1209 C CA . ARG A 1 175 ? -6.923 0.864 15.736 1.00 95.44 175 ARG A CA 1
ATOM 1210 C C . ARG A 1 175 ? -6.872 0.408 14.290 1.00 95.44 175 ARG A C 1
ATOM 1212 O O . ARG A 1 175 ? -7.491 -0.597 13.949 1.00 95.44 175 ARG A O 1
ATOM 1219 N N . LEU A 1 176 ? -6.121 1.125 13.469 1.00 95.38 176 LEU A N 1
ATOM 1220 C CA . LEU A 1 176 ? -5.949 0.846 12.052 1.00 95.38 176 LEU A CA 1
ATOM 1221 C C . LEU A 1 176 ? -4.636 0.098 11.907 1.00 95.38 176 LEU A C 1
ATOM 1223 O O . LEU A 1 176 ? -3.596 0.556 12.388 1.00 95.38 176 LEU A O 1
ATOM 1227 N N . GLY A 1 177 ? -4.704 -1.042 11.240 1.00 94.56 177 GLY A N 1
ATOM 1228 C CA . GLY A 1 177 ? -3.543 -1.686 10.674 1.00 94.56 177 GLY A CA 1
ATOM 1229 C C . GLY A 1 177 ? -3.631 -1.757 9.159 1.00 94.56 177 GLY A C 1
ATOM 1230 O O . GLY A 1 177 ? -4.677 -1.508 8.555 1.00 94.56 177 GLY A O 1
ATOM 1231 N N . LEU A 1 178 ? -2.499 -2.069 8.544 1.00 93.94 178 LEU A N 1
ATOM 1232 C CA . LEU A 1 178 ? -2.385 -2.156 7.099 1.00 93.94 178 LEU A CA 1
ATOM 1233 C C . LEU A 1 178 ? -1.495 -3.331 6.722 1.00 93.94 178 LEU A C 1
ATOM 1235 O O . LEU A 1 178 ? -0.352 -3.405 7.171 1.00 93.94 178 LEU A O 1
ATOM 1239 N N . TYR A 1 179 ? -2.009 -4.221 5.884 1.00 93.88 179 TY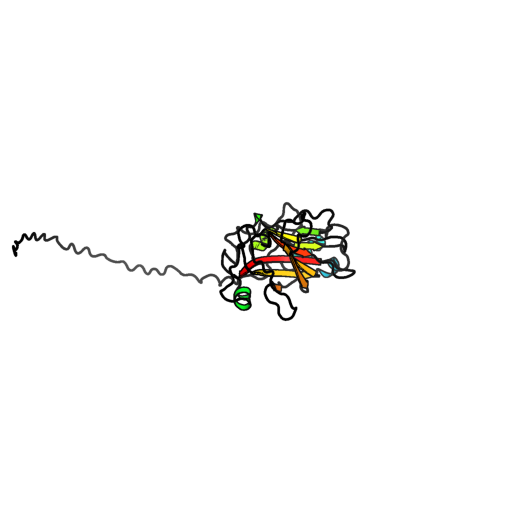R A N 1
ATOM 1240 C CA . TYR A 1 179 ? -1.197 -5.170 5.137 1.00 93.88 179 TYR A CA 1
ATOM 1241 C C . TYR A 1 179 ? -0.856 -4.549 3.788 1.00 93.88 179 TYR A C 1
ATOM 1243 O O . TYR A 1 179 ? -1.749 -4.145 3.041 1.00 93.88 179 TYR A O 1
ATOM 1251 N N . VAL A 1 180 ? 0.434 -4.469 3.481 1.00 93.69 180 VAL A N 1
ATOM 1252 C CA . VAL A 1 180 ? 0.926 -4.002 2.188 1.00 93.69 180 VAL A CA 1
ATOM 1253 C C . VAL A 1 180 ? 1.850 -5.049 1.607 1.00 93.69 180 VAL A C 1
ATOM 1255 O O . VAL A 1 180 ? 2.784 -5.501 2.265 1.00 93.69 180 VAL A O 1
ATOM 1258 N N . ARG A 1 181 ? 1.625 -5.383 0.342 1.00 94.62 181 ARG A N 1
ATOM 1259 C CA . ARG A 1 181 ? 2.529 -6.201 -0.451 1.00 94.62 181 ARG A CA 1
ATOM 1260 C C . ARG A 1 181 ? 3.095 -5.374 -1.585 1.00 94.62 181 ARG A C 1
ATOM 1262 O O . ARG A 1 181 ? 2.360 -4.928 -2.467 1.00 94.62 181 ARG A O 1
ATOM 1269 N N . LEU A 1 182 ? 4.404 -5.165 -1.558 1.00 94.44 182 LEU A N 1
ATOM 1270 C CA . LEU A 1 182 ? 5.090 -4.351 -2.549 1.00 94.44 182 LEU A CA 1
ATOM 1271 C C . LEU A 1 182 ? 6.495 -4.869 -2.845 1.00 94.44 182 LEU A C 1
ATOM 1273 O O . LEU A 1 182 ? 7.108 -5.560 -2.036 1.00 94.44 182 LEU A O 1
ATOM 1277 N N . ARG A 1 183 ? 6.997 -4.546 -4.032 1.00 92.56 183 ARG A N 1
ATOM 1278 C CA . ARG A 1 183 ? 8.379 -4.816 -4.448 1.00 92.56 183 ARG A CA 1
ATOM 1279 C C . ARG A 1 183 ? 8.950 -3.588 -5.116 1.00 92.56 183 ARG A C 1
ATOM 1281 O O . ARG A 1 183 ? 8.206 -2.779 -5.661 1.00 92.56 183 ARG A O 1
ATOM 1288 N N . GLY A 1 184 ? 10.260 -3.454 -5.116 1.00 90.75 184 GLY A N 1
ATOM 1289 C CA . GLY A 1 184 ? 10.921 -2.312 -5.715 1.00 90.75 184 GLY A CA 1
ATOM 1290 C C . GLY A 1 184 ? 12.269 -2.023 -5.091 1.00 90.75 184 GLY A C 1
ATOM 1291 O O . GLY A 1 184 ? 12.836 -2.825 -4.350 1.00 90.75 184 GLY A O 1
ATOM 1292 N N . LEU A 1 185 ? 12.769 -0.836 -5.395 1.00 87.69 185 LEU A N 1
ATOM 1293 C CA . LEU A 1 185 ? 14.034 -0.323 -4.901 1.00 87.69 185 LEU A CA 1
ATOM 1294 C C . LEU A 1 185 ? 13.836 1.118 -4.420 1.00 87.69 185 LEU A C 1
ATOM 1296 O O . LEU A 1 185 ? 13.134 1.900 -5.063 1.00 87.69 185 LEU A O 1
ATOM 1300 N N . GLY A 1 186 ? 14.459 1.461 -3.294 1.00 87.00 186 GLY A N 1
ATOM 1301 C CA . GLY A 1 186 ? 14.383 2.791 -2.687 1.00 87.00 186 GLY A CA 1
ATOM 1302 C C . GLY A 1 186 ? 13.597 2.781 -1.379 1.00 87.00 186 GLY A C 1
ATOM 1303 O O . GLY A 1 186 ? 13.732 1.860 -0.569 1.00 87.00 186 GLY A O 1
ATOM 1304 N N . SER A 1 187 ? 12.786 3.814 -1.161 1.00 85.94 187 SER A N 1
ATOM 1305 C CA . SER A 1 187 ? 11.951 3.921 0.035 1.00 85.94 187 SER A CA 1
ATOM 1306 C C . SER A 1 187 ? 10.540 4.386 -0.287 1.00 85.94 187 SER A C 1
ATOM 1308 O O . SER A 1 187 ? 10.336 5.293 -1.092 1.00 85.94 187 SER A O 1
ATOM 1310 N N . ALA A 1 188 ? 9.570 3.805 0.402 1.00 88.19 188 ALA A N 1
ATOM 1311 C CA . ALA A 1 188 ? 8.219 4.334 0.477 1.00 88.19 188 ALA A CA 1
ATOM 1312 C C . ALA A 1 188 ? 7.901 4.712 1.927 1.00 88.19 188 ALA A C 1
ATOM 1314 O O . ALA A 1 188 ? 8.615 4.345 2.858 1.00 88.19 188 ALA A O 1
ATOM 1315 N N . THR A 1 189 ? 6.813 5.436 2.114 1.00 88.81 189 THR A N 1
ATOM 1316 C CA . THR A 1 189 ? 6.245 5.788 3.403 1.00 88.81 189 THR A CA 1
ATOM 1317 C C . THR A 1 189 ? 4.760 5.507 3.326 1.00 88.81 189 THR A C 1
ATOM 1319 O O . THR A 1 189 ? 4.057 6.074 2.491 1.00 88.81 189 THR A O 1
ATOM 1322 N N . VAL A 1 190 ? 4.274 4.644 4.207 1.00 90.75 190 VAL A N 1
ATOM 1323 C CA . VAL A 1 190 ? 2.841 4.507 4.440 1.00 90.75 190 VAL A CA 1
ATOM 1324 C C . VAL A 1 190 ? 2.405 5.644 5.346 1.00 90.75 190 VAL A C 1
ATOM 1326 O O . VAL A 1 190 ? 2.949 5.796 6.435 1.00 90.75 190 VAL A O 1
ATOM 1329 N N . VAL A 1 191 ? 1.426 6.433 4.926 1.00 91.50 191 VAL A N 1
ATOM 1330 C CA . VAL A 1 191 ? 0.827 7.490 5.741 1.00 91.50 191 VAL A CA 1
ATOM 1331 C C . VAL A 1 191 ? -0.625 7.162 6.048 1.00 91.50 191 VAL A C 1
ATOM 1333 O O . VAL A 1 191 ? -1.365 6.718 5.175 1.00 91.50 191 VAL A O 1
ATOM 1336 N N . VAL A 1 192 ? -1.037 7.396 7.289 1.00 93.25 192 VAL A N 1
ATOM 1337 C CA . VAL A 1 192 ? -2.450 7.401 7.675 1.00 93.25 192 VAL A CA 1
ATOM 1338 C C . VAL A 1 192 ? -2.936 8.832 7.602 1.00 93.25 192 VAL A C 1
ATOM 1340 O O . VAL A 1 192 ? -2.346 9.721 8.221 1.00 93.25 192 VAL A O 1
ATOM 1343 N N . LEU A 1 193 ? -4.008 9.042 6.850 1.00 92.69 193 LEU A N 1
ATOM 1344 C CA . LEU A 1 193 ? -4.585 10.352 6.627 1.00 92.69 193 LEU A CA 1
ATOM 1345 C C . LEU A 1 193 ? -5.764 10.566 7.570 1.00 92.69 193 LEU A C 1
ATOM 1347 O O . LEU A 1 193 ? -6.618 9.691 7.683 1.00 92.69 193 LEU A O 1
ATOM 1351 N N . THR A 1 194 ? -5.835 11.719 8.223 1.00 92.81 194 THR A N 1
ATOM 1352 C CA . THR A 1 194 ? -6.958 12.143 9.086 1.00 92.81 194 THR A CA 1
ATOM 1353 C C . THR A 1 194 ? -7.917 13.094 8.376 1.00 92.81 194 THR A C 1
ATOM 1355 O O . THR A 1 194 ? -8.991 13.399 8.885 1.00 92.81 194 THR A O 1
ATOM 1358 N N . GLY A 1 195 ? -7.556 13.534 7.172 1.00 90.00 195 GLY A N 1
ATOM 1359 C CA . GLY A 1 195 ? -8.393 14.325 6.283 1.00 90.00 195 GLY A CA 1
ATOM 1360 C C . GLY A 1 195 ? -7.895 14.243 4.838 1.00 90.00 195 GLY A C 1
ATOM 1361 O O . GLY A 1 195 ? -6.907 13.553 4.572 1.00 90.00 195 GLY A O 1
ATOM 1362 N N . PRO A 1 196 ? -8.568 14.937 3.907 1.00 85.69 196 PRO A N 1
ATOM 1363 C CA . PRO A 1 196 ? -8.086 15.113 2.536 1.00 85.69 196 PRO A CA 1
ATOM 1364 C C . PRO A 1 196 ? -6.688 15.749 2.513 1.00 85.69 196 PRO A C 1
ATOM 1366 O O . PRO A 1 196 ? -6.354 16.498 3.431 1.00 85.69 196 PRO A O 1
ATOM 1369 N N . PHE A 1 197 ? -5.869 15.498 1.485 1.00 77.31 197 PHE A N 1
ATOM 1370 C CA . PHE A 1 197 ? -4.486 16.009 1.466 1.00 77.31 197 PHE A CA 1
ATOM 1371 C C . PHE A 1 197 ? -4.369 17.535 1.445 1.00 77.31 197 PHE A C 1
ATOM 1373 O O . PHE A 1 197 ? -3.331 18.059 1.840 1.00 77.31 197 PHE A O 1
ATOM 1380 N N . ASP A 1 198 ? -5.395 18.258 0.992 1.00 79.81 198 ASP A N 1
ATOM 1381 C CA . ASP A 1 198 ? -5.421 19.723 1.006 1.00 79.81 198 ASP A CA 1
ATOM 1382 C C . ASP A 1 198 ? -5.771 20.310 2.388 1.00 79.81 198 ASP A C 1
ATOM 1384 O O . ASP A 1 198 ? -5.768 21.533 2.569 1.00 79.81 198 ASP A O 1
ATOM 1388 N N . ALA A 1 199 ? -6.035 19.459 3.386 1.00 85.00 199 ALA A N 1
ATOM 1389 C CA . ALA A 1 199 ? -6.203 19.883 4.768 1.00 85.00 199 ALA A CA 1
ATOM 1390 C C . ALA A 1 199 ? -4.868 20.377 5.377 1.00 85.00 199 ALA A C 1
ATOM 1392 O O . ALA A 1 199 ? -3.799 19.936 4.963 1.00 85.00 199 ALA A O 1
ATOM 1393 N N . PRO A 1 200 ? -4.895 21.265 6.394 1.00 84.00 200 PRO A N 1
ATOM 1394 C CA . PRO A 1 200 ? -3.678 21.838 6.984 1.00 84.00 200 PRO A CA 1
ATOM 1395 C C . PRO A 1 200 ? -2.707 20.822 7.602 1.00 84.00 200 PRO A C 1
ATOM 1397 O O . PRO A 1 200 ? -1.503 21.045 7.557 1.00 84.00 200 PRO A O 1
ATOM 1400 N N . ASP A 1 201 ? -3.228 19.724 8.154 1.00 84.44 201 ASP A N 1
ATOM 1401 C CA . ASP A 1 201 ? -2.456 18.672 8.825 1.00 84.44 201 ASP A CA 1
ATOM 1402 C C . ASP A 1 201 ? -3.081 17.301 8.506 1.00 84.44 201 ASP A C 1
ATOM 1404 O O . ASP A 1 201 ? -3.755 16.706 9.351 1.00 84.44 201 ASP A O 1
ATOM 1408 N N . PRO A 1 202 ? -2.931 16.799 7.266 1.00 86.38 202 PRO A N 1
ATOM 1409 C CA . PRO A 1 202 ? -3.684 15.638 6.811 1.00 86.38 202 PRO A CA 1
ATOM 1410 C C . PRO A 1 202 ? -3.074 14.320 7.291 1.00 86.38 202 PRO A C 1
ATOM 1412 O O . PRO A 1 202 ? -3.711 13.286 7.144 1.00 86.38 202 PRO A O 1
ATOM 1415 N N . VAL A 1 203 ? -1.855 14.325 7.847 1.00 89.75 203 VAL A N 1
ATOM 1416 C CA . VAL A 1 203 ? -1.105 13.118 8.227 1.00 89.75 203 VAL A CA 1
ATOM 1417 C C . VAL A 1 203 ? -1.213 12.862 9.729 1.00 89.75 203 VAL A C 1
ATOM 1419 O O . VAL A 1 203 ? -0.660 13.606 10.536 1.00 89.75 203 VAL A O 1
ATOM 1422 N N . GLY A 1 204 ? -1.871 11.763 10.103 1.00 87.69 204 GLY A N 1
ATOM 1423 C CA . GLY A 1 204 ? -1.968 11.297 11.489 1.00 87.69 204 GLY A CA 1
ATOM 1424 C C . GLY A 1 204 ? -0.816 10.385 11.920 1.00 87.69 204 GLY A C 1
ATOM 1425 O O . GLY A 1 204 ? -0.404 10.419 13.078 1.00 87.69 204 GLY A O 1
ATOM 1426 N N . ALA A 1 205 ? -0.285 9.575 11.001 1.00 90.56 205 ALA A N 1
ATOM 1427 C CA . ALA A 1 205 ? 0.872 8.709 11.239 1.00 90.56 205 ALA A CA 1
ATOM 1428 C C . ALA A 1 205 ? 1.647 8.447 9.942 1.00 90.56 205 ALA A C 1
ATOM 1430 O O . ALA A 1 205 ? 1.078 8.523 8.855 1.00 90.56 205 ALA A O 1
ATOM 1431 N N . ALA A 1 206 ? 2.934 8.115 10.064 1.00 89.38 206 ALA A N 1
ATOM 1432 C CA . ALA A 1 206 ? 3.806 7.780 8.943 1.00 89.38 206 ALA A CA 1
ATOM 1433 C C . ALA A 1 206 ? 4.744 6.622 9.308 1.00 89.38 206 ALA A C 1
ATOM 1435 O O . ALA A 1 206 ? 5.353 6.622 10.380 1.00 89.38 206 ALA A O 1
ATOM 1436 N N . TYR A 1 207 ? 4.882 5.659 8.401 1.00 88.25 207 TYR A N 1
ATOM 1437 C CA . TYR A 1 207 ? 5.641 4.431 8.598 1.00 88.25 207 TYR A CA 1
ATOM 1438 C C . TYR A 1 207 ? 6.583 4.200 7.408 1.00 88.25 207 TYR A C 1
ATOM 1440 O O . TYR A 1 207 ? 6.108 4.054 6.279 1.00 88.25 207 TYR A O 1
ATOM 1448 N N . PRO A 1 208 ? 7.912 4.182 7.612 1.00 87.88 208 PRO A N 1
ATOM 1449 C CA . PRO A 1 208 ? 8.857 3.989 6.521 1.00 87.88 208 PRO A CA 1
ATOM 1450 C C . PRO A 1 208 ? 8.827 2.546 6.004 1.00 87.88 208 PRO A C 1
ATOM 1452 O O . PRO A 1 208 ? 8.618 1.595 6.757 1.00 87.88 208 PRO A O 1
ATOM 1455 N N . VAL A 1 209 ? 9.094 2.389 4.712 1.00 86.25 209 VAL A N 1
ATOM 1456 C CA . VAL A 1 209 ? 9.190 1.106 4.014 1.00 86.25 209 VAL A CA 1
ATOM 1457 C C . VAL A 1 209 ? 10.505 1.072 3.254 1.00 86.25 209 VAL A C 1
ATOM 1459 O O . VAL A 1 209 ? 10.723 1.866 2.336 1.00 86.25 209 VAL A O 1
ATOM 1462 N N . ALA A 1 210 ? 11.389 0.153 3.630 1.00 85.69 210 ALA A N 1
ATOM 1463 C CA . ALA A 1 210 ? 12.617 -0.089 2.887 1.00 85.69 210 ALA A CA 1
ATOM 1464 C C . ALA A 1 210 ? 12.350 -1.094 1.765 1.00 85.69 210 ALA A C 1
ATOM 1466 O O . ALA A 1 210 ? 11.819 -2.178 2.009 1.00 85.69 210 ALA A O 1
ATOM 1467 N N . LEU A 1 211 ? 12.746 -0.741 0.544 1.00 86.19 211 LEU A N 1
ATOM 1468 C CA . LEU A 1 211 ? 12.540 -1.568 -0.636 1.00 86.19 211 LEU A CA 1
ATOM 1469 C C . LEU A 1 211 ? 13.880 -1.997 -1.205 1.00 86.19 211 LEU A C 1
ATOM 1471 O O . LEU A 1 211 ? 14.678 -1.179 -1.665 1.00 86.19 211 LEU A O 1
ATOM 1475 N N . THR A 1 212 ? 14.135 -3.298 -1.119 1.00 84.31 212 THR A N 1
ATOM 1476 C CA . THR A 1 212 ? 15.455 -3.884 -1.373 1.00 84.31 212 THR A CA 1
ATOM 1477 C C . THR A 1 212 ? 15.464 -4.888 -2.521 1.00 84.31 212 THR A C 1
ATOM 1479 O O . THR A 1 212 ? 16.542 -5.303 -2.942 1.00 84.31 212 THR A O 1
ATOM 1482 N N . SER A 1 213 ? 14.297 -5.268 -3.048 1.00 86.94 213 SER A N 1
ATOM 1483 C CA . SER A 1 213 ? 14.165 -6.254 -4.120 1.00 86.94 213 SER A CA 1
ATOM 1484 C C . SER A 1 213 ? 13.104 -5.831 -5.125 1.00 86.94 213 SER A C 1
ATOM 1486 O O . SER A 1 213 ? 11.942 -5.642 -4.778 1.00 86.94 213 SER A O 1
ATOM 1488 N N . ALA A 1 214 ? 13.503 -5.729 -6.393 1.00 85.75 214 ALA A N 1
ATOM 1489 C CA . ALA A 1 214 ? 12.584 -5.548 -7.513 1.00 85.75 214 ALA A CA 1
ATOM 1490 C C . ALA A 1 214 ? 11.927 -6.869 -7.957 1.00 85.75 214 ALA A C 1
ATOM 1492 O O . ALA A 1 214 ? 10.913 -6.847 -8.648 1.00 85.75 214 ALA A O 1
ATOM 1493 N N . GLU A 1 215 ? 12.506 -8.019 -7.603 1.00 86.31 215 GLU A N 1
ATOM 1494 C CA . GLU A 1 215 ? 12.069 -9.325 -8.109 1.00 86.31 215 GLU A CA 1
ATOM 1495 C C . GLU A 1 215 ? 10.965 -9.937 -7.243 1.00 86.31 215 GLU A C 1
ATOM 1497 O O . GLU A 1 215 ? 9.969 -10.436 -7.776 1.00 86.31 215 GLU A O 1
ATOM 1502 N N . GLU A 1 216 ? 11.119 -9.852 -5.922 1.00 89.69 216 GLU A N 1
ATOM 1503 C CA . GLU A 1 216 ? 10.263 -10.510 -4.936 1.00 89.69 216 GLU A CA 1
ATOM 1504 C C . GLU A 1 216 ? 9.405 -9.496 -4.184 1.00 89.69 216 GLU A C 1
ATOM 1506 O O . GLU A 1 216 ? 9.871 -8.417 -3.820 1.00 89.69 216 GLU A O 1
ATOM 1511 N N . PHE A 1 217 ? 8.145 -9.859 -3.941 1.00 92.31 217 PHE A N 1
ATOM 1512 C CA . PHE A 1 217 ? 7.262 -9.073 -3.092 1.00 92.31 217 PHE A CA 1
ATOM 1513 C C . PHE A 1 217 ? 7.636 -9.230 -1.624 1.00 92.31 217 PHE A C 1
ATOM 1515 O O . PHE A 1 217 ? 7.707 -10.344 -1.109 1.00 92.31 217 PHE A O 1
ATOM 1522 N N . SER A 1 218 ? 7.793 -8.092 -0.960 1.00 91.19 218 SER A N 1
ATOM 1523 C CA . SER A 1 218 ? 7.834 -7.987 0.489 1.00 91.19 218 SER A CA 1
ATOM 1524 C C . SER A 1 218 ? 6.421 -7.777 1.016 1.00 91.19 218 SER A C 1
ATOM 1526 O O . SER A 1 218 ? 5.668 -6.953 0.491 1.00 91.19 218 SER A O 1
ATOM 1528 N N . GLU A 1 219 ? 6.080 -8.500 2.074 1.00 91.44 219 GLU A N 1
ATOM 1529 C CA . GLU A 1 219 ? 4.847 -8.307 2.830 1.00 91.44 219 GLU A CA 1
ATOM 1530 C C . GLU A 1 219 ? 5.166 -7.527 4.099 1.00 91.44 219 GLU A C 1
ATOM 1532 O O . GLU A 1 219 ? 6.099 -7.865 4.830 1.00 91.44 219 GLU A O 1
ATOM 1537 N N . VAL A 1 220 ? 4.405 -6.469 4.353 1.00 89.69 220 VAL A N 1
ATOM 1538 C CA . VAL A 1 220 ? 4.597 -5.605 5.514 1.00 89.69 220 VAL A CA 1
ATOM 1539 C C . VAL A 1 220 ? 3.267 -5.412 6.219 1.00 89.69 220 VAL A C 1
ATOM 1541 O O . VAL A 1 220 ? 2.255 -5.111 5.587 1.00 89.69 220 VAL A O 1
ATOM 1544 N N . ILE A 1 221 ? 3.274 -5.585 7.541 1.00 90.94 221 ILE A N 1
ATOM 1545 C CA . ILE A 1 221 ? 2.096 -5.418 8.390 1.00 90.94 221 ILE A CA 1
ATOM 1546 C C . ILE A 1 221 ? 2.356 -4.284 9.372 1.00 90.94 221 ILE A C 1
ATOM 1548 O O . ILE A 1 221 ? 3.101 -4.427 10.342 1.00 90.94 221 ILE A O 1
ATOM 1552 N N . TYR A 1 222 ? 1.683 -3.163 9.152 1.00 87.62 222 TYR A N 1
ATOM 1553 C CA . TYR A 1 222 ? 1.720 -2.016 10.048 1.00 87.62 222 TYR A CA 1
ATOM 1554 C C . TYR A 1 222 ? 0.647 -2.188 11.108 1.00 87.62 222 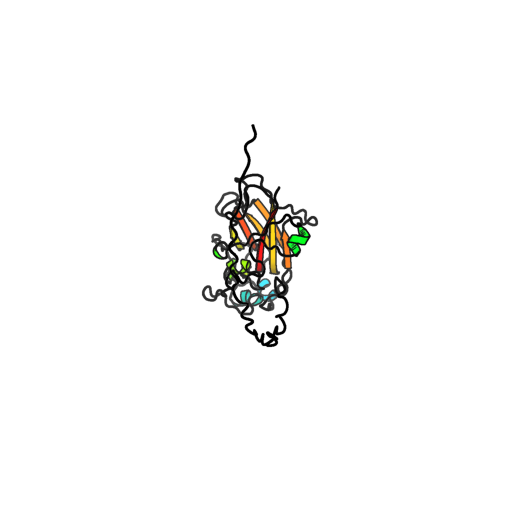TYR A C 1
ATOM 1556 O O . TYR A 1 222 ? -0.502 -1.827 10.886 1.00 87.62 222 TYR A O 1
ATOM 1564 N N . TYR A 1 223 ? 0.999 -2.774 12.250 1.00 83.25 223 TYR A N 1
ATOM 1565 C CA . TYR A 1 223 ? 0.087 -2.836 13.394 1.00 83.25 223 TYR A CA 1
ATOM 1566 C C . TYR A 1 223 ? 0.817 -2.911 14.730 1.00 83.25 223 TYR A C 1
ATOM 1568 O O . TYR A 1 223 ? 0.471 -2.176 15.642 1.00 83.25 223 TYR A O 1
ATOM 1576 N N . GLN A 1 224 ? 1.835 -3.764 14.859 1.00 67.31 224 GLN A N 1
ATOM 1577 C CA . GLN A 1 224 ? 2.660 -3.859 16.070 1.00 67.31 224 GLN A CA 1
ATOM 1578 C C . GLN A 1 224 ? 4.060 -4.359 15.725 1.00 67.31 224 GLN A C 1
ATOM 1580 O O . GLN A 1 224 ? 4.470 -5.447 16.138 1.00 67.31 224 GLN A O 1
ATOM 1585 N N . GLU A 1 225 ? 4.827 -3.583 14.965 1.00 64.69 225 GLU A N 1
ATOM 1586 C CA . GLU A 1 225 ? 6.216 -3.957 14.726 1.00 64.69 225 GLU A CA 1
ATOM 1587 C C . GLU A 1 225 ? 7.086 -3.491 15.907 1.00 64.69 225 GLU A C 1
ATOM 1589 O O . GLU A 1 225 ? 7.695 -2.418 15.916 1.00 64.69 225 GLU A O 1
ATOM 1594 N N . LYS A 1 226 ? 7.109 -4.319 16.964 1.00 53.72 226 LYS A N 1
ATOM 1595 C CA . LYS A 1 226 ? 7.811 -4.037 18.232 1.00 53.72 226 LYS A CA 1
ATOM 1596 C C . LYS A 1 226 ? 9.304 -3.753 18.054 1.00 53.72 226 LYS A C 1
ATOM 1598 O O . LYS A 1 226 ? 9.882 -3.047 18.874 1.00 53.72 226 LYS A O 1
ATOM 1603 N N . SER A 1 227 ? 9.931 -4.301 17.013 1.00 53.31 227 SER A N 1
ATOM 1604 C CA . SER A 1 227 ? 11.349 -4.097 16.683 1.00 53.31 227 SER A CA 1
ATOM 1605 C C . SER A 1 227 ? 11.677 -2.659 16.284 1.00 53.31 227 SER A C 1
ATOM 1607 O O . SER A 1 227 ? 12.814 -2.235 16.473 1.00 53.31 227 SER A O 1
ATOM 1609 N N . VAL A 1 228 ? 10.700 -1.909 15.767 1.00 63.62 228 VAL A N 1
ATOM 1610 C CA . VAL A 1 228 ? 10.879 -0.535 15.269 1.00 63.62 228 VAL A CA 1
ATOM 1611 C C . VAL A 1 228 ? 10.053 0.498 16.042 1.00 63.62 228 VAL A C 1
ATOM 1613 O O . VAL A 1 228 ? 10.108 1.683 15.728 1.00 63.62 228 VAL A O 1
ATOM 1616 N N . GLY A 1 229 ? 9.330 0.076 17.088 1.00 67.06 229 GLY A N 1
ATOM 1617 C CA . GLY A 1 229 ? 8.542 0.974 17.941 1.00 67.06 229 GLY A CA 1
ATOM 1618 C C . GLY A 1 229 ? 7.349 1.607 17.222 1.00 67.06 229 GLY A C 1
ATOM 1619 O O . GLY A 1 229 ? 6.920 2.698 17.589 1.00 67.06 229 GLY A O 1
ATOM 1620 N N . ILE A 1 230 ? 6.842 0.941 16.182 1.00 75.25 230 ILE A N 1
ATOM 1621 C CA . ILE A 1 230 ? 5.679 1.390 15.423 1.00 75.25 230 ILE A CA 1
ATOM 1622 C C . ILE A 1 230 ? 4.412 0.951 16.162 1.00 75.25 230 ILE A C 1
ATOM 1624 O O . ILE A 1 230 ? 4.098 -0.239 16.223 1.00 75.25 230 ILE A O 1
ATOM 1628 N N . GLU A 1 231 ? 3.695 1.927 16.715 1.00 85.19 231 GLU A N 1
ATOM 1629 C CA . GLU A 1 231 ? 2.356 1.743 17.277 1.00 85.19 231 GLU A CA 1
ATOM 1630 C C . GLU A 1 231 ? 1.287 1.935 16.182 1.00 85.19 231 GLU A C 1
ATOM 1632 O O . GLU A 1 231 ? 1.460 2.773 15.281 1.00 85.19 231 GLU A O 1
ATOM 1637 N N . PRO A 1 232 ? 0.173 1.184 16.242 1.00 89.50 232 PRO A N 1
ATOM 1638 C CA . PRO A 1 232 ? -0.907 1.335 15.281 1.00 89.50 232 PRO A CA 1
ATOM 1639 C C . PRO A 1 232 ? -1.580 2.694 15.473 1.00 89.50 232 PRO A C 1
ATOM 1641 O O . PRO A 1 232 ? -1.728 3.179 16.600 1.00 89.50 232 PRO A O 1
ATOM 1644 N N . TYR A 1 233 ? -2.037 3.298 14.378 1.00 93.12 233 TYR A N 1
ATOM 1645 C CA . TYR A 1 233 ? -2.834 4.513 14.471 1.00 93.12 233 TYR A CA 1
ATOM 1646 C C . TYR A 1 233 ? -4.137 4.201 15.213 1.00 93.12 233 TYR A C 1
ATOM 1648 O O . TYR A 1 233 ? -4.891 3.315 14.808 1.00 93.12 233 TYR A O 1
ATOM 1656 N N . SER A 1 234 ? -4.388 4.905 16.315 1.00 95.31 234 SER A N 1
ATOM 1657 C CA . SER A 1 234 ? -5.550 4.682 17.175 1.00 95.31 234 SER A CA 1
ATOM 1658 C C . SER A 1 234 ? -6.393 5.942 17.267 1.00 95.31 234 SER A C 1
ATOM 1660 O O . SER A 1 234 ? -5.860 7.047 17.354 1.00 95.31 234 SER A O 1
ATOM 1662 N N . TRP A 1 235 ? -7.711 5.770 17.268 1.00 95.75 235 TRP A N 1
ATOM 1663 C CA . TRP A 1 235 ? -8.667 6.857 17.432 1.00 95.75 235 TRP A CA 1
ATOM 1664 C C . TRP A 1 235 ? -9.759 6.452 18.415 1.00 95.75 235 TRP A C 1
ATOM 1666 O O . TRP A 1 235 ? -10.111 5.277 18.563 1.00 95.75 235 TRP A O 1
ATOM 1676 N N . SER A 1 236 ? -10.287 7.448 19.121 1.00 96.12 236 SER A N 1
ATOM 1677 C CA . SER A 1 236 ? -11.285 7.254 20.180 1.00 96.12 236 SER A CA 1
ATOM 1678 C C . SER A 1 236 ? -12.652 7.848 19.847 1.00 96.12 236 SER A C 1
ATOM 1680 O O . SER A 1 236 ? -13.610 7.612 20.582 1.00 96.12 236 SER A O 1
ATOM 1682 N N . GLY A 1 237 ? -12.760 8.592 18.744 1.00 94.00 237 GLY A N 1
ATOM 1683 C CA . GLY A 1 237 ? -14.014 9.171 18.290 1.00 94.00 237 GLY A CA 1
ATOM 1684 C C . GLY A 1 237 ? -13.978 9.616 16.825 1.00 94.00 237 GLY A C 1
ATOM 1685 O O . GLY A 1 237 ? -12.907 9.629 16.211 1.00 94.00 237 GLY A O 1
ATOM 1686 N N . PRO A 1 238 ? -15.139 10.017 16.274 1.00 91.88 238 PRO A N 1
ATOM 1687 C CA . PRO A 1 238 ? -15.305 10.301 14.847 1.00 91.88 238 PRO A CA 1
ATOM 1688 C C . PRO A 1 238 ? -14.410 11.418 14.299 1.00 91.88 238 PRO A C 1
ATOM 1690 O O . PRO A 1 238 ? -14.107 11.427 13.114 1.00 91.88 238 PRO A O 1
ATOM 1693 N N . GLN A 1 239 ? -13.998 12.368 15.141 1.00 90.44 239 GLN A N 1
ATOM 1694 C CA . GLN A 1 239 ? -13.174 13.512 14.742 1.00 90.44 239 GLN A CA 1
ATOM 1695 C C . GLN A 1 239 ? -11.717 13.152 14.418 1.00 90.44 239 GLN A C 1
ATOM 1697 O O . GLN A 1 239 ? -11.075 13.880 13.673 1.00 90.44 239 GLN A O 1
ATOM 1702 N N . ASP A 1 240 ? -11.221 12.038 14.965 1.00 90.38 240 ASP A N 1
ATOM 1703 C CA . ASP A 1 240 ? -9.851 11.545 14.758 1.00 90.38 240 ASP A CA 1
ATOM 1704 C C . ASP A 1 240 ? -9.852 10.272 13.895 1.00 90.38 240 ASP A C 1
ATOM 1706 O O . ASP A 1 240 ? -8.874 9.532 13.828 1.00 90.38 240 ASP A O 1
ATOM 1710 N N . LYS A 1 241 ? -10.995 9.965 13.276 1.00 93.88 241 LYS A N 1
ATOM 1711 C CA . LYS A 1 241 ? -11.175 8.787 12.436 1.00 93.88 241 LYS A CA 1
ATOM 1712 C C . LYS A 1 241 ? -10.276 8.905 11.198 1.00 93.88 241 LYS A C 1
ATOM 1714 O O . LYS A 1 241 ? -10.262 9.965 10.570 1.00 93.88 241 LYS A O 1
ATOM 1719 N N . PRO A 1 242 ? -9.550 7.843 10.808 1.00 94.88 242 PRO A N 1
ATOM 1720 C CA . PRO A 1 242 ? -8.725 7.896 9.612 1.00 94.88 242 PRO A CA 1
ATOM 1721 C C . PRO A 1 242 ? -9.608 8.085 8.370 1.00 94.88 242 PRO A C 1
ATOM 1723 O O . PRO A 1 242 ? -10.576 7.356 8.153 1.00 94.88 242 PRO A O 1
ATOM 1726 N N . TYR A 1 243 ? -9.255 9.076 7.561 1.00 93.38 243 TYR A N 1
ATOM 1727 C CA . TYR A 1 243 ? -9.858 9.380 6.268 1.00 93.38 243 TYR A CA 1
ATOM 1728 C C . TYR A 1 243 ? -9.369 8.420 5.180 1.00 93.38 243 TYR A C 1
ATOM 1730 O O . TYR A 1 243 ? -10.148 7.961 4.342 1.00 93.38 243 TYR A O 1
ATOM 1738 N N . GLY A 1 244 ? -8.073 8.108 5.193 1.00 93.44 244 GLY A N 1
ATOM 1739 C CA . GLY A 1 244 ? -7.411 7.409 4.101 1.00 93.44 244 GLY A CA 1
ATOM 1740 C C . GLY A 1 244 ? -6.060 6.826 4.488 1.00 93.44 244 GLY A C 1
ATOM 1741 O O . GLY A 1 244 ? -5.560 7.030 5.595 1.00 93.44 244 GLY A O 1
ATOM 1742 N N . VAL A 1 245 ? -5.453 6.124 3.540 1.00 93.19 245 VAL A N 1
ATOM 1743 C CA . VAL A 1 245 ? -4.077 5.634 3.615 1.00 93.19 245 VAL A CA 1
ATOM 1744 C C . VAL A 1 245 ? -3.357 6.017 2.328 1.00 93.19 245 VAL A C 1
ATOM 1746 O O . VAL A 1 245 ? -3.908 5.888 1.240 1.00 93.19 245 VAL A O 1
ATOM 1749 N N . GLY A 1 246 ? -2.120 6.488 2.439 1.00 91.44 246 GLY A N 1
ATOM 1750 C CA . GLY A 1 246 ? -1.248 6.752 1.300 1.00 91.44 246 GLY A CA 1
ATOM 1751 C C . GLY A 1 246 ? -0.010 5.865 1.338 1.00 91.44 246 GLY A C 1
ATOM 1752 O O . GLY A 1 246 ? 0.551 5.647 2.405 1.00 91.44 246 GLY A O 1
ATOM 1753 N N . ILE A 1 247 ? 0.452 5.386 0.187 1.00 91.31 247 ILE A N 1
ATOM 1754 C CA . ILE A 1 247 ? 1.777 4.780 0.013 1.00 91.31 247 ILE A CA 1
ATOM 1755 C C . ILE A 1 247 ? 2.581 5.730 -0.860 1.00 91.31 247 ILE A C 1
ATOM 1757 O O . ILE A 1 247 ? 2.437 5.742 -2.084 1.00 91.31 247 ILE A O 1
ATOM 1761 N N . ILE A 1 248 ? 3.397 6.548 -0.208 1.00 87.62 248 ILE A N 1
ATOM 1762 C CA . ILE A 1 248 ? 4.095 7.677 -0.809 1.00 87.62 248 ILE A CA 1
ATOM 1763 C C . ILE A 1 248 ? 5.563 7.320 -1.009 1.00 87.62 248 ILE A C 1
ATOM 1765 O O . ILE A 1 248 ? 6.236 6.891 -0.080 1.00 87.62 248 ILE A O 1
ATOM 1769 N N . ALA A 1 249 ? 6.088 7.539 -2.204 1.00 83.50 249 ALA A N 1
ATOM 1770 C CA . ALA A 1 249 ? 7.501 7.450 -2.501 1.00 83.50 249 ALA A CA 1
ATOM 1771 C C . ALA A 1 249 ? 8.251 8.470 -1.640 1.00 83.50 249 ALA A C 1
ATOM 1773 O O . ALA A 1 249 ? 7.987 9.671 -1.699 1.00 83.50 249 ALA A O 1
ATOM 1774 N N . GLY A 1 250 ? 9.166 7.978 -0.810 1.00 69.38 250 GLY A N 1
ATOM 1775 C CA . GLY A 1 250 ? 10.010 8.814 0.029 1.00 69.38 250 GLY A CA 1
ATOM 1776 C C . GLY A 1 250 ? 11.364 9.054 -0.630 1.00 69.38 250 GLY A C 1
ATOM 1777 O O . GLY A 1 250 ? 11.915 8.154 -1.268 1.00 69.38 250 GLY A O 1
ATOM 1778 N N . SER A 1 251 ? 11.925 10.240 -0.397 1.00 59.38 251 SER A N 1
ATOM 1779 C CA . SER A 1 251 ? 13.346 10.530 -0.593 1.00 59.38 251 SER A CA 1
ATOM 1780 C C . SER A 1 251 ? 13.969 10.780 0.779 1.00 59.38 251 SER A C 1
ATOM 1782 O O . SER A 1 251 ? 13.776 11.838 1.375 1.00 59.38 251 SER A O 1
ATOM 1784 N N . THR A 1 252 ? 14.673 9.789 1.327 1.00 53.12 252 THR A N 1
ATOM 1785 C CA . THR A 1 252 ? 15.324 9.916 2.647 1.00 53.12 252 THR A CA 1
ATOM 1786 C C . THR A 1 252 ? 16.823 10.217 2.562 1.00 53.12 252 THR A C 1
ATOM 1788 O O . THR A 1 252 ? 17.450 10.458 3.592 1.00 53.12 252 THR A O 1
ATOM 1791 N N . MET A 1 253 ? 17.416 10.255 1.362 1.00 50.88 253 MET A N 1
ATOM 1792 C CA . MET A 1 253 ? 18.848 10.516 1.158 1.00 50.88 253 MET A CA 1
ATOM 1793 C C . MET A 1 253 ? 19.101 11.380 -0.091 1.00 50.88 253 MET A C 1
ATOM 1795 O O . MET A 1 253 ? 18.244 11.502 -0.952 1.00 50.88 253 MET A O 1
ATOM 1799 N N . GLU A 1 254 ? 20.284 11.990 -0.206 1.00 54.25 254 GLU A N 1
ATOM 1800 C CA . GLU A 1 254 ? 20.656 12.943 -1.277 1.00 54.25 254 GLU A CA 1
ATOM 1801 C C . GLU A 1 254 ? 20.572 12.388 -2.720 1.00 54.25 254 GLU A C 1
ATOM 1803 O O . GLU A 1 254 ? 20.679 13.150 -3.681 1.00 54.25 254 GLU A O 1
ATOM 1808 N N . LEU A 1 255 ? 20.342 11.084 -2.880 1.00 55.00 255 LEU A N 1
ATOM 1809 C CA . LEU A 1 255 ? 20.082 10.395 -4.141 1.00 55.00 255 LEU A CA 1
ATOM 1810 C C . LEU A 1 255 ? 19.043 9.298 -3.882 1.00 55.00 255 LEU A C 1
ATOM 1812 O O . LEU A 1 255 ? 19.443 8.191 -3.523 1.00 55.00 255 LEU A O 1
ATOM 1816 N N . VAL A 1 256 ? 17.736 9.541 -4.022 1.00 59.16 256 VAL A N 1
ATOM 1817 C CA . VAL A 1 256 ? 16.802 8.398 -4.010 1.00 59.16 256 VAL A CA 1
ATOM 1818 C C . VAL A 1 256 ? 15.683 8.547 -5.018 1.00 59.16 256 VAL A C 1
ATOM 1820 O O . VAL A 1 256 ? 14.550 8.914 -4.726 1.00 59.16 256 VAL A O 1
ATOM 1823 N N . THR A 1 257 ? 16.033 8.146 -6.230 1.00 75.50 257 THR A N 1
ATOM 1824 C CA . THR A 1 257 ? 15.101 7.523 -7.149 1.00 75.50 257 THR A CA 1
ATOM 1825 C C . THR A 1 257 ? 14.396 6.370 -6.416 1.00 75.50 257 THR A C 1
ATOM 1827 O O . THR A 1 257 ? 15.056 5.411 -6.016 1.00 75.50 257 THR A O 1
ATOM 1830 N N . SER A 1 258 ? 13.085 6.454 -6.207 1.00 84.50 258 SER A N 1
ATOM 1831 C CA . SER A 1 258 ? 12.285 5.354 -5.646 1.00 84.50 258 SER A CA 1
ATOM 1832 C C . SER A 1 258 ? 11.431 4.763 -6.756 1.00 84.50 258 SER A C 1
ATOM 1834 O O . SER A 1 258 ? 10.838 5.508 -7.528 1.00 84.50 258 SER A O 1
ATOM 1836 N N . LEU A 1 259 ? 11.374 3.438 -6.865 1.00 86.25 259 LEU A N 1
ATOM 1837 C CA . LEU A 1 259 ? 10.583 2.750 -7.884 1.00 86.25 259 LEU A CA 1
ATOM 1838 C C . LEU A 1 259 ? 10.003 1.466 -7.304 1.00 86.25 259 LEU A C 1
ATOM 1840 O O . LEU A 1 259 ? 10.757 0.575 -6.910 1.00 86.25 259 LEU A O 1
ATOM 1844 N N . TYR A 1 260 ? 8.678 1.358 -7.269 1.00 90.25 260 TYR A N 1
ATOM 1845 C CA . TYR A 1 260 ? 8.002 0.220 -6.659 1.00 90.25 260 TYR A CA 1
ATOM 1846 C C . TYR A 1 260 ? 6.667 -0.125 -7.301 1.00 90.25 260 TYR A C 1
ATOM 1848 O O . TYR A 1 260 ? 5.981 0.726 -7.852 1.00 90.25 260 TYR A O 1
ATOM 1856 N N . GLU A 1 261 ? 6.301 -1.398 -7.207 1.00 91.31 261 GLU A N 1
ATOM 1857 C CA . GLU A 1 261 ? 5.004 -1.948 -7.589 1.00 91.31 261 GLU A CA 1
ATOM 1858 C C . GLU A 1 261 ? 4.239 -2.330 -6.324 1.00 91.31 261 GLU A C 1
ATOM 1860 O O . GLU A 1 261 ? 4.774 -3.042 -5.469 1.00 91.31 261 GLU A O 1
ATOM 1865 N N . VAL A 1 262 ? 2.994 -1.865 -6.217 1.00 93.00 262 VAL A N 1
ATOM 1866 C CA . VAL A 1 262 ? 2.109 -2.145 -5.081 1.00 93.00 262 VAL A CA 1
ATOM 1867 C C . VAL A 1 262 ? 1.072 -3.176 -5.496 1.00 93.00 262 VAL A C 1
ATOM 1869 O O . VAL A 1 262 ? 0.090 -2.834 -6.141 1.00 93.00 262 VAL A O 1
ATOM 1872 N N . ASP A 1 263 ? 1.277 -4.434 -5.133 1.00 93.12 263 ASP A N 1
ATOM 1873 C CA . ASP A 1 263 ? 0.372 -5.519 -5.519 1.00 93.12 263 ASP A CA 1
ATOM 1874 C C . ASP A 1 263 ? -0.892 -5.583 -4.662 1.00 93.12 263 ASP A C 1
ATOM 1876 O O . ASP A 1 263 ? -1.990 -5.781 -5.174 1.00 93.12 263 ASP A O 1
ATOM 1880 N N . CYS A 1 264 ? -0.733 -5.427 -3.351 1.00 93.44 264 CYS A N 1
ATOM 1881 C CA . CYS A 1 264 ? -1.829 -5.623 -2.417 1.00 93.44 264 CYS A CA 1
ATOM 1882 C C . CYS A 1 264 ? -1.807 -4.561 -1.330 1.00 93.44 264 CYS A C 1
ATOM 1884 O O . CYS A 1 264 ? -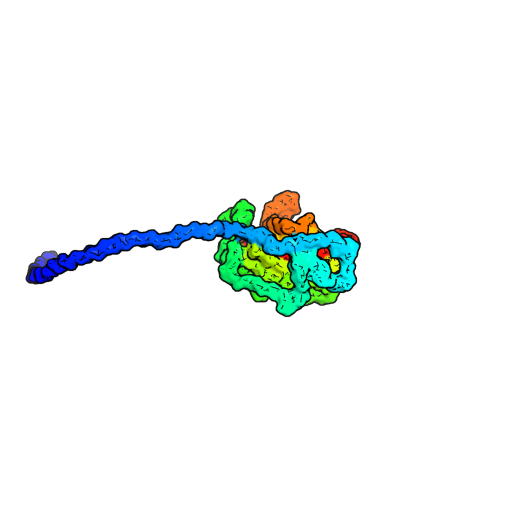0.764 -4.325 -0.715 1.00 93.44 264 CYS A O 1
ATOM 1886 N N . VAL A 1 265 ? -2.962 -3.958 -1.067 1.00 93.31 265 VAL A N 1
ATOM 1887 C CA . VAL A 1 265 ? -3.173 -3.088 0.088 1.00 93.31 265 VAL A CA 1
ATOM 1888 C C . VAL A 1 265 ? -4.495 -3.445 0.744 1.00 93.31 265 VAL A C 1
ATOM 1890 O O . VAL A 1 265 ? -5.557 -3.274 0.150 1.00 93.31 265 VAL A O 1
ATOM 1893 N N . ILE A 1 266 ? -4.422 -3.949 1.975 1.00 94.06 266 ILE A N 1
ATOM 1894 C CA . ILE A 1 266 ? -5.589 -4.372 2.749 1.00 94.06 266 ILE A CA 1
ATOM 1895 C C . ILE A 1 266 ? -5.543 -3.664 4.104 1.00 94.06 266 ILE A C 1
ATOM 1897 O O . ILE A 1 266 ? -4.763 -4.056 4.982 1.00 94.06 266 ILE A O 1
ATOM 1901 N N . PRO A 1 267 ? -6.339 -2.601 4.298 1.00 94.38 267 PRO A N 1
ATOM 1902 C CA . PRO A 1 267 ? -6.532 -2.030 5.618 1.00 94.38 267 PRO A CA 1
ATOM 1903 C C . PRO A 1 267 ? -7.337 -2.991 6.489 1.00 94.38 267 PRO A C 1
ATOM 1905 O O . PRO A 1 267 ? -8.217 -3.711 6.020 1.00 94.38 267 PRO A O 1
ATOM 1908 N N . PHE A 1 268 ? -7.059 -2.979 7.785 1.00 94.94 268 PHE A N 1
ATOM 1909 C CA . PHE A 1 268 ? -7.839 -3.727 8.757 1.00 94.94 268 PHE A CA 1
ATOM 1910 C C . PHE A 1 268 ? -8.012 -2.939 10.042 1.00 94.94 268 PHE A C 1
ATOM 1912 O O . PHE A 1 268 ? -7.167 -2.129 10.420 1.00 94.94 268 PHE A O 1
ATOM 1919 N N . VAL A 1 269 ? -9.122 -3.181 10.729 1.00 94.94 269 VAL A N 1
ATOM 1920 C CA . VAL A 1 269 ? -9.440 -2.500 11.981 1.00 94.94 269 VAL A CA 1
ATOM 1921 C C . VAL A 1 269 ? -9.478 -3.496 13.121 1.00 94.94 269 VAL A C 1
ATOM 1923 O O . VAL A 1 269 ? -10.017 -4.593 12.983 1.00 94.94 269 VAL A O 1
ATOM 1926 N N . VAL A 1 270 ? -8.947 -3.079 14.267 1.00 94.19 270 VAL A N 1
ATOM 1927 C CA . VAL A 1 270 ? -9.117 -3.777 15.539 1.00 94.19 270 VAL A CA 1
ATOM 1928 C C . VAL A 1 270 ? -9.878 -2.871 16.502 1.00 94.19 270 VAL A C 1
ATOM 1930 O O . VAL A 1 270 ? -9.462 -1.725 16.707 1.00 94.19 270 VAL A O 1
ATOM 1933 N N . PRO A 1 271 ? -10.968 -3.350 17.124 1.00 93.12 271 PRO A N 1
ATOM 1934 C CA . PRO A 1 271 ? -11.655 -2.607 18.171 1.00 93.12 271 PRO A CA 1
ATOM 1935 C C . PRO A 1 271 ? -10.713 -2.221 19.325 1.00 93.12 271 PRO A C 1
ATOM 1937 O O . PRO A 1 271 ? -9.718 -2.907 19.608 1.00 93.12 271 PRO A O 1
ATOM 1940 N N . ASN A 1 272 ? -11.028 -1.101 19.977 1.00 86.81 272 ASN A N 1
ATOM 1941 C CA . ASN A 1 272 ? -10.374 -0.684 21.220 1.00 86.81 272 ASN A CA 1
ATOM 1942 C C . ASN A 1 272 ? -10.831 -1.526 22.414 1.00 86.81 272 ASN A C 1
ATOM 1944 O O . ASN A 1 272 ? -12.017 -1.927 22.439 1.00 86.81 272 ASN A O 1
#

Sequence (272 aa):
MMVASPKLLRATAWSALYLVPLAVALAPTTACFGPLPEALTCPPAAKVKAGNCLPVLENPPMGCFGSEALSCLGGGRLCDAEAAVDCPAEEASCFPDGDCPDAVVEAVGDGATCARIPRSDFGFEDFPDQFACVCGAPGCGSICDGVGPIVGLSTNEGYGGLVMTLGDLVPDSGRLGLYVRLRGLGSATVVVLTGPFDAPDPVGAAYPVALTSAEEFSEVIYYQEKSVGIEPYSWSGPQDKPYGVGIIAGSTMELVTSLYEVDCVIPFVVPN

Nearest PDB structures (foldseek):
  1wcu-assembly1_A  TM=5.834E-01  e=1.461E-04  Piromyces sp. 'equi'
  5w6h-assembly1_C  TM=5.623E-01  e=2.061E-04  Kuttervirus CBA120
  1gui-assembly1_A  TM=5.351E-01  e=5.777E-04  Thermotoga maritima
  5mjv-assembly1_A  TM=3.042E-01  e=2.131E-02  Echovirus 22 (strain Harris)
  6g41-assembly2_G  TM=1.924E-01  e=3.778E-02  Cafeteriavirus-dependent mavirus

Foldseek 3Di:
DDDDDDDDDDDDDDDDPPPDPPPPPPPPPCVPPDPDPDPDDPQDAAPAAFADQVVCQVCPPPFARALVNLCRLVVSQGQPVVPQPPQDDQVQASAPAQRDDPVCCVVPNPQKGWGQAALVQKDWPCPPPFSKDKGHRLSQQRRSHNAFIKIKHFDLPHKTKIKGFCPPVFDFWFFKKKKWKKAWAFKKKKFFFLDPPPDPCGTQDIDIDHHDGSGGIDIDMQDCPVVVPRHTRTDDGNNRTTGIMITMHDDPDPRTTTMMGTNYMIMITGHD

Radius of gyration: 28.04 Å; Cα contacts (8 Å, |Δi|>4): 601; chains: 1; bounding box: 91×73×61 Å

pLDDT: mean 77.06, std 15.77, range [43.88, 96.44]

Secondary structure (DSSP, 8-state):
---------------------------------PPPPPPPPSSPPPSS-----HHHHHSPPSSS--HHHHHHHHTT----GGG---PPPGGG-SS-TBPPPHHHHHHH-TT-EE-PPPGGGEE----TT--EEEES-GGGGGT-SS---EEEE-SSS---EEEEE-GGGS-SSEEEEEEEEEEEEEEEEEEEESS-TTSSS-EEEEEEEEEEEEEEEEEEEES-BTTTTBPPEEESSGGG---EEEEEEE--SSS--EEEEEEEEEEEEE--

=== Feature glossary ===
The record interleaves many kinds of information about one protein. Here is each kind framed as the question it answers.

Q: What are the backbone torsion angles?
A: φ (phi) and ψ (psi) are the two rotatable backbone dihedrals per residue: φ is the C(i-1)–N–Cα–C torsion, ψ is the N–Cα–C–N(i+1) torsion, both in degrees on (−180°, 180°]. α-helical residues cluster near (−60°, −45°); β-strand residues near (−120°, +130°). A Ramachandran plot is simply a scatter of (φ, ψ) for every residue.

Q: What is the amino-acid chain?
A: This is the polypeptide sequence — one letter per residue, N-terminus first. Length ranges from a few dozen residues for small domains to over a thousand for large multi-domain proteins.

Q: How mobile is each atom in the crystal?
A: For experimental (PDB) structures, the B-factor (temperature factor) quantifies the positional spread of each atom in the crystal — a combination of thermal vibration and static disorder — in units of Å². High B-factors mark flexible loops or poorly resolved regions; low B-factors mark the rigid, well-ordered core.

Q: Are the domains correctly placed relative to each other?
A: Predicted Aligned Error (PAE) is an AlphaFold confidence matrix: entry (i, j) is the expected error in the position of residue j, in ångströms, when the prediction is superimposed on the true structure at residue i. Low PAE within a block of residues means that block is internally rigid and well-predicted; high PAE between two blocks means their relative placement is uncertain even if each block individually is confident.

Q: How confident is the AlphaFold model at each residue?
A: pLDDT is the predicted lDDT-Cα score: AlphaFold's confidence that the local environment of each residue (all inter-atomic distances within 15 Å) is correctly placed. It is a per-residue number between 0 and 100, with higher meaning more reliable.

Q: What family and function is it annotated with?
A: Functional annotations link the protein to curated databases. InterPro entries identify conserved domains and families by matching the sequence against member-database signatures (Pfam, PROSITE, CDD, …). Gene Ontology (GO) terms describe molecular function, biological process, and cellular component in a controlled vocabulary. CATH places the structure in a hierarchical fold classification (Class/Architecture/Topology/Homologous-superfamily). The organism is the source species.

Q: How big and how compact is the whole molecule?
A: Three whole-structure scalars: the radius of gyration (RMS distance of Cα from centroid, in Å), the count of Cα–Cα contacts (pairs closer than 8 Å and separated by more than four residues in sequence — i.e. tertiary, not local, contacts), and the bounding-box dimensions. Together they distinguish compact globular folds from extended fibres or disordered chains.

Q: What known structures does this most resemble?
A: The Foldseek neighbor list gives the closest experimentally determined structures in the PDB, ranked by structural alignment. TM-score near 1 means near-identical fold; near 0.3 means only rough topology match. This is how one finds what a novel AlphaFold prediction most resembles in the solved-structure universe.

Q: Which residues are buried vs exposed?
A: SASA measures how much of the protein is reachable by solvent. It is computed by rolling a water-sized probe over the atomic surface and summing the exposed area (Å²). Per-residue SASA distinguishes core (buried, low SASA) from surface (exposed, high SASA) residues; total SASA is a whole-molecule size measure.

Q: Which residues are in helices, strands, or loops?
A: Eight-state secondary structure (DSSP): H is the canonical α-helix, G the tighter 3₁₀-helix, I the wider π-helix; E/B are β-structure, T and S are turns and bends, and '-' is everything else. DSSP derives these from the pattern of main-chain N–H···O=C hydrogen bonds, not from the sequence.

Q: Where is each backbone atom in 3D?
A: Structure coordinates are given as an mmCIF _atom_site loop: one row per atom with element, residue name, chain id, sequence number, and x/y/z position in Å. Only the four main-chain atoms per residue are included here; side chains are omitted to keep the record compact.

Q: What if only a Cα trace is available?
A: Three-state secondary structure (P-SEA) collapses the eight DSSP classes into helix (a), strand (b), and coil (c). P-SEA assigns these from Cα geometry alone — distances and angles — without requiring backbone oxygens, so it works on any Cα trace.

Q: What do the rendered images show?
A: The six renders are orthographic views along the three Cartesian axes in both directions. Representation (cartoon, sticks, or surface) and color scheme (sequence-rainbow or by-chain) vary across proteins so the training set covers all the common visualization conventions.

Q: What does the local fold look like, residue by residue?
A: Foldseek's 3Di representation compresses backbone geometry into a per-residue letter drawn from a learned twenty-state alphabet. It captures the tertiary interaction pattern around each residue — which residues are packed against it in space, regardless of where they are in sequence.

Q: What do the diagnostic plots show?
A: The contact map is a binary N×N matrix image: pixel (i, j) is dark where Cα_i and Cα_j are within 8 Å and |i−j|>4. Because the |i−j|>4 filter removes local helical contacts, off-diagonal stripes parallel to the main diagonal indicate parallel β-sheets; stripes perpendicular to it indicate antiparallel β-sheets. The Ramachandran plot scatters every residue's (φ, ψ) pair against the sterically allowed regions. The PAE heatmap renders the predicted-aligned-error matrix.